Protein AF-A0A0S8E423-F1 (afdb_monomer_lite)

Sequence (205 aa):
MSDSKSLTLLLIVLCAMSFGAEFFGFSRTSEAGWKASPELVDSLSKQRAGTNYREQQVPKYTLPDPLVTSDGKRVADAATRPHPACRELDGRIGVYCVVAAKVQKNKSFRTHVYGRAPVGRPKNMTFECFDFEPNALGGSAVRKQVSVNFTGNKNAPAMDMLIYLPKTVSTPVSTFVLLNFGGNHTINADPAIKLSTSWMRPGRG

Foldseek 3Di:
DPCPVVVVVVVVVVVVVVVVPPPPPVDPPVVDDDDDDPVVLVVVCVVDPPDDPDPVPDDDDDDDDPQADPVRDGNDDPVSPPDVVVVVVVDDADDPCVVVVVQLPPPCCCPPPDHHDDPDAQPQKDKDFPDWDLCPPNHQWIWTWIWIDRHVDPPHDIDIDIDTDGNVDPDDDDDDDDDDQADPCVVDVRPPPDHDPDDHDDDPD

Radius of gyration: 28.81 Å; chains: 1; bounding box: 56×94×56 Å

pLDDT: mean 76.56, std 20.5, range [35.81, 98.25]

Secondary structure (DSSP, 8-state):
--SHHHHHHHHHHHHHHHHSSTT--S----SS-----HHHHHHHHHHSTT----GGGSPP--PPPTTB-TTS-B--SSTTS--HHHHS-SSSS-SHHHHHHHHHT-HHHHHHTS----SS--TT-EEEEEEEEEEHHHHTEEEEEEEEESSS-TTS-EEEEEEEEETT--S---------SS-GGGS---TTSPPP-S--PPP--

Structure (mmCIF, N/CA/C/O backbone):
data_AF-A0A0S8E423-F1
#
_entry.id   AF-A0A0S8E423-F1
#
loop_
_atom_site.group_PDB
_atom_site.id
_atom_site.type_symbol
_atom_site.label_atom_id
_atom_site.label_alt_id
_atom_site.label_comp_id
_atom_site.label_asym_id
_atom_site.label_entity_id
_atom_site.label_seq_id
_atom_site.pdbx_PDB_ins_code
_atom_site.Cartn_x
_atom_site.Cartn_y
_atom_site.Cartn_z
_atom_site.occupancy
_atom_site.B_iso_or_equiv
_atom_site.auth_seq_id
_atom_site.auth_comp_id
_atom_site.auth_asym_id
_atom_site.auth_atom_id
_atom_site.pdbx_PDB_model_num
ATOM 1 N N . MET A 1 1 ? -20.555 -71.821 14.774 1.00 53.22 1 MET A N 1
ATOM 2 C CA . MET A 1 1 ? -19.170 -71.673 14.259 1.00 53.22 1 MET A CA 1
ATOM 3 C C . MET A 1 1 ? -19.194 -71.338 12.762 1.00 53.22 1 MET A C 1
ATOM 5 O O . MET A 1 1 ? -18.747 -72.142 11.958 1.00 53.22 1 MET A O 1
ATOM 9 N N . SER A 1 2 ? -19.729 -70.168 12.380 1.00 53.62 2 SER A N 1
ATOM 10 C CA . SER A 1 2 ? -19.854 -69.758 10.963 1.00 53.62 2 SER A CA 1
ATOM 11 C C . SER A 1 2 ? -19.534 -68.278 10.688 1.00 53.62 2 SER A C 1
ATOM 13 O O . SER A 1 2 ? -19.292 -67.937 9.539 1.00 53.62 2 SER A O 1
ATOM 15 N N . ASP A 1 3 ? -19.448 -67.405 11.702 1.00 60.56 3 ASP A N 1
ATOM 16 C CA . ASP A 1 3 ? -19.363 -65.948 11.459 1.00 60.56 3 ASP A CA 1
ATOM 17 C C . ASP A 1 3 ? -17.993 -65.301 11.683 1.00 60.56 3 ASP A C 1
ATOM 19 O O . ASP A 1 3 ? -17.767 -64.168 11.270 1.00 60.56 3 ASP A O 1
ATOM 23 N N . SER A 1 4 ? -17.024 -66.011 12.268 1.00 51.50 4 SER A N 1
ATOM 24 C CA . SER A 1 4 ? -15.693 -65.430 12.505 1.00 51.50 4 SER A CA 1
ATOM 25 C C . SER A 1 4 ? -14.897 -65.242 11.207 1.00 51.50 4 SER A C 1
ATOM 27 O O . SER A 1 4 ? -14.213 -64.236 11.059 1.00 51.50 4 SER A O 1
ATOM 29 N N . LYS A 1 5 ? -15.029 -66.153 10.232 1.00 55.44 5 LYS A N 1
ATOM 30 C CA . LYS A 1 5 ? -14.270 -66.092 8.969 1.00 55.44 5 LYS A CA 1
ATOM 31 C C . LYS A 1 5 ? -14.772 -64.992 8.025 1.00 55.44 5 LYS A C 1
ATOM 33 O O . LYS A 1 5 ? -13.972 -64.403 7.306 1.00 55.44 5 LYS A O 1
ATOM 38 N N . SER A 1 6 ? -16.073 -64.693 8.065 1.00 57.03 6 SER A N 1
ATOM 39 C CA . SER A 1 6 ? -16.691 -63.638 7.251 1.00 57.03 6 SER A CA 1
ATOM 40 C C . SER A 1 6 ? -16.300 -62.244 7.755 1.00 57.03 6 SER A C 1
ATOM 42 O O . SER A 1 6 ? -15.949 -61.366 6.969 1.00 57.03 6 SER A O 1
ATOM 44 N N . LEU A 1 7 ? -16.237 -62.070 9.081 1.00 57.78 7 LEU A N 1
ATOM 45 C CA . LEU A 1 7 ? -15.835 -60.809 9.706 1.00 57.78 7 LEU A CA 1
ATOM 46 C C . LEU A 1 7 ? -14.349 -60.487 9.474 1.00 57.78 7 LEU A C 1
ATOM 48 O O . LEU A 1 7 ? -14.000 -59.336 9.225 1.00 57.78 7 LEU A O 1
ATOM 52 N N . THR A 1 8 ? -13.471 -61.497 9.498 1.00 62.47 8 THR A N 1
ATOM 53 C CA . THR A 1 8 ? -12.037 -61.311 9.214 1.00 62.47 8 THR A CA 1
ATOM 54 C C . THR A 1 8 ? -11.787 -60.954 7.748 1.00 62.47 8 THR A C 1
ATOM 56 O O . THR A 1 8 ? -10.957 -60.092 7.469 1.00 62.47 8 THR A O 1
ATOM 59 N N . LEU A 1 9 ? -12.531 -61.547 6.807 1.00 61.69 9 LEU A N 1
ATOM 60 C CA . LEU A 1 9 ? -12.420 -61.206 5.386 1.00 61.69 9 LEU A CA 1
ATOM 61 C C . LEU A 1 9 ? -12.912 -59.773 5.110 1.00 61.69 9 LEU A C 1
ATOM 63 O O . LEU A 1 9 ? -12.263 -59.030 4.377 1.00 61.69 9 LEU A O 1
ATOM 67 N N . LEU A 1 10 ? -14.010 -59.359 5.755 1.00 60.91 10 LEU A N 1
ATOM 68 C CA . LEU A 1 10 ? -14.557 -58.004 5.641 1.00 60.91 10 LEU A CA 1
ATOM 69 C C . LEU A 1 10 ? -13.592 -56.943 6.204 1.00 60.91 10 LEU A C 1
ATOM 71 O O . LEU A 1 10 ? -13.419 -55.888 5.598 1.00 60.91 10 LEU A O 1
ATOM 75 N N . LEU A 1 11 ? -12.913 -57.239 7.320 1.00 58.19 11 LEU A N 1
ATOM 76 C CA . LEU A 1 11 ? -11.910 -56.348 7.915 1.00 58.19 11 LEU A CA 1
ATOM 77 C C . LEU A 1 11 ? -10.639 -56.227 7.064 1.00 58.19 11 LEU A C 1
ATOM 79 O O . LEU A 1 11 ? -10.093 -55.133 6.950 1.00 58.19 11 LEU A O 1
ATOM 83 N N . ILE A 1 12 ? -10.183 -57.313 6.430 1.00 62.12 12 ILE A N 1
ATOM 84 C CA . ILE A 1 12 ? -9.016 -57.278 5.532 1.00 62.12 12 ILE A CA 1
ATOM 85 C C . ILE A 1 12 ? -9.327 -56.460 4.270 1.00 62.12 12 ILE A C 1
ATOM 87 O O . ILE A 1 12 ? -8.498 -55.657 3.846 1.00 62.12 12 ILE A O 1
ATOM 91 N N . VAL A 1 13 ? -10.535 -56.594 3.710 1.00 60.56 13 VAL A N 1
ATOM 92 C CA . VAL A 1 13 ? -10.974 -55.793 2.554 1.00 60.56 13 VAL A CA 1
ATOM 93 C C . VAL A 1 13 ? -11.122 -54.311 2.926 1.00 60.56 13 VAL A C 1
ATOM 95 O O . VAL A 1 13 ? -10.648 -53.456 2.180 1.00 60.56 13 VAL A O 1
ATOM 98 N N . LEU A 1 14 ? -11.687 -53.982 4.097 1.00 53.09 14 LEU A N 1
ATOM 99 C CA . LEU A 1 14 ? -11.763 -52.590 4.566 1.00 53.09 14 LEU A CA 1
ATOM 100 C C . LEU A 1 14 ? -10.377 -51.979 4.823 1.00 53.09 14 LEU A C 1
ATOM 102 O O . LEU A 1 14 ? -10.157 -50.810 4.510 1.00 53.09 14 LEU A O 1
ATOM 106 N N . CYS A 1 15 ? -9.429 -52.759 5.347 1.00 47.03 15 CYS A N 1
ATOM 107 C CA . CYS A 1 15 ? -8.067 -52.288 5.599 1.00 47.03 15 CYS A CA 1
ATOM 108 C C . CYS A 1 15 ? -7.292 -52.074 4.284 1.00 47.03 15 CYS A C 1
ATOM 110 O O . CYS A 1 15 ? -6.613 -51.062 4.128 1.00 47.03 15 CYS A O 1
ATOM 112 N N . ALA A 1 16 ? -7.475 -52.947 3.284 1.00 51.19 16 ALA A N 1
ATOM 113 C CA . ALA A 1 16 ? -6.880 -52.783 1.954 1.00 51.19 16 ALA A CA 1
ATOM 114 C C . ALA A 1 16 ? -7.466 -51.587 1.176 1.00 51.19 16 ALA A C 1
ATOM 116 O O . ALA A 1 16 ? -6.730 -50.895 0.474 1.00 51.19 16 ALA A O 1
ATOM 117 N N . MET A 1 17 ? -8.761 -51.286 1.342 1.00 51.09 17 MET A N 1
ATOM 118 C CA . MET A 1 17 ? -9.379 -50.084 0.761 1.00 51.09 17 MET A CA 1
ATOM 119 C C . MET A 1 17 ? -8.991 -48.790 1.495 1.00 51.09 17 MET A C 1
ATOM 121 O O . MET A 1 17 ? -9.002 -47.723 0.887 1.00 51.09 17 MET A O 1
ATOM 125 N N . SER A 1 18 ? -8.585 -48.881 2.766 1.00 44.78 18 SER A N 1
ATOM 126 C CA . SER A 1 18 ? -8.120 -47.732 3.559 1.00 44.78 18 SER A CA 1
ATOM 127 C C . SER A 1 18 ? -6.632 -47.420 3.340 1.00 44.78 18 SER A C 1
ATOM 129 O O . SER A 1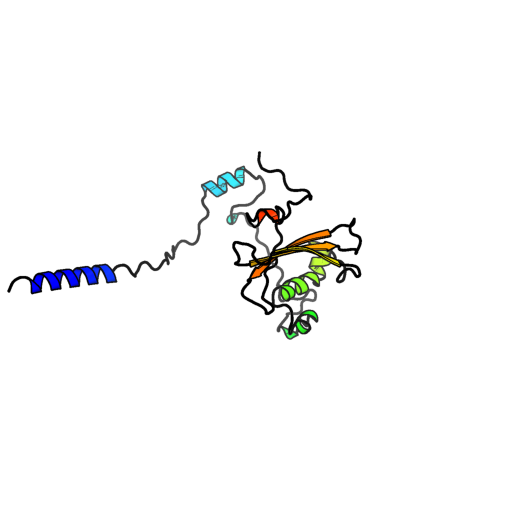 18 ? -6.239 -46.264 3.422 1.00 44.78 18 SER A O 1
ATOM 131 N N . PHE A 1 19 ? -5.814 -48.417 2.978 1.00 42.44 19 PHE A N 1
ATOM 132 C CA . PHE A 1 19 ? -4.398 -48.227 2.618 1.00 42.44 19 PHE A CA 1
ATOM 133 C C . PHE A 1 19 ? -4.155 -47.923 1.127 1.00 42.44 19 PHE A C 1
ATOM 135 O O . PHE A 1 19 ? -3.048 -47.545 0.750 1.00 42.44 19 PHE A O 1
ATOM 142 N N . GLY A 1 20 ? -5.176 -48.043 0.271 1.00 39.81 20 GLY A N 1
ATOM 143 C CA . GLY A 1 20 ? -5.101 -47.687 -1.154 1.00 39.81 20 GLY A CA 1
ATOM 144 C C . GLY A 1 20 ? -5.393 -46.213 -1.475 1.00 39.81 20 GLY A C 1
ATOM 145 O O . GLY A 1 20 ? -5.231 -45.803 -2.623 1.00 39.81 20 GLY A O 1
ATOM 146 N N . ALA A 1 21 ? -5.825 -45.413 -0.494 1.00 43.03 21 ALA A N 1
ATOM 147 C CA . ALA A 1 21 ? -6.286 -44.038 -0.714 1.00 43.03 21 ALA A CA 1
ATOM 148 C C . ALA A 1 21 ? -5.278 -42.942 -0.307 1.00 43.03 21 ALA A C 1
ATOM 150 O O . ALA A 1 21 ? -5.527 -41.768 -0.572 1.00 43.03 21 ALA A O 1
ATOM 151 N N . GLU A 1 22 ? -4.118 -43.292 0.262 1.00 42.06 22 GLU A N 1
ATOM 152 C CA . GLU A 1 22 ? -3.098 -42.313 0.692 1.00 42.06 22 GLU A CA 1
ATOM 153 C C . GLU A 1 22 ? -1.938 -42.108 -0.304 1.00 42.06 22 GLU A C 1
ATOM 155 O O . GLU A 1 22 ? -0.953 -41.446 0.010 1.00 42.06 22 GLU A O 1
ATOM 160 N N . PHE A 1 23 ? -2.067 -42.586 -1.548 1.00 38.31 23 PHE A N 1
ATOM 161 C CA . PHE A 1 23 ? -1.105 -42.303 -2.629 1.00 38.31 23 PHE A CA 1
ATOM 162 C C . PHE A 1 23 ? -1.605 -41.304 -3.684 1.00 38.31 23 PHE A C 1
ATOM 164 O O . PHE A 1 23 ? -1.039 -41.206 -4.770 1.00 38.31 23 PHE A O 1
ATOM 171 N N . PHE A 1 24 ? -2.609 -40.485 -3.359 1.00 38.16 24 PHE A N 1
ATOM 172 C CA . PHE A 1 24 ? -2.857 -39.230 -4.077 1.00 38.16 24 PHE A CA 1
ATOM 173 C C . PHE A 1 24 ? -2.205 -38.064 -3.337 1.00 38.16 24 PHE A C 1
ATOM 175 O O . PHE A 1 24 ? -2.842 -37.080 -2.964 1.00 38.16 24 PHE A O 1
ATOM 182 N N . GLY A 1 25 ? -0.885 -38.166 -3.168 1.00 36.75 25 GLY A N 1
ATOM 183 C CA . GLY A 1 25 ? -0.060 -36.978 -3.049 1.00 36.75 25 GLY A CA 1
ATOM 184 C C . GLY A 1 25 ? -0.367 -36.082 -4.245 1.00 36.75 25 GLY A C 1
ATOM 185 O O . GLY A 1 25 ? -0.280 -36.510 -5.398 1.00 36.75 25 GLY A O 1
ATOM 186 N N . PHE A 1 26 ? -0.771 -34.845 -3.968 1.00 38.91 26 PHE A N 1
ATOM 187 C CA . PHE A 1 26 ? -0.975 -33.789 -4.953 1.00 38.91 26 PHE A CA 1
ATOM 188 C C . PHE A 1 26 ? 0.390 -33.376 -5.525 1.00 38.91 26 PHE A C 1
ATOM 190 O O . PHE A 1 26 ? 0.915 -32.302 -5.270 1.00 38.91 26 PHE A O 1
ATOM 197 N N . SER A 1 27 ? 0.999 -34.281 -6.280 1.00 41.28 27 SER A N 1
ATOM 198 C CA . SER A 1 27 ? 2.139 -34.029 -7.139 1.00 41.28 27 SER A CA 1
ATOM 199 C C . SER A 1 27 ? 1.836 -34.706 -8.467 1.00 41.28 27 SER A C 1
ATOM 201 O O . SER A 1 27 ? 2.442 -35.698 -8.860 1.00 41.28 27 SER A O 1
ATOM 203 N N . ARG A 1 28 ? 0.859 -34.149 -9.194 1.00 41.53 28 ARG A N 1
ATOM 204 C CA . ARG A 1 28 ? 0.974 -34.167 -10.650 1.00 41.53 28 ARG A CA 1
ATOM 205 C C . ARG A 1 28 ? 2.170 -33.281 -10.973 1.00 41.53 28 ARG A C 1
ATOM 207 O O . ARG A 1 28 ? 2.012 -32.091 -11.230 1.00 41.53 28 ARG A O 1
ATOM 214 N N . THR A 1 29 ? 3.364 -33.856 -10.979 1.00 47.91 29 THR A N 1
ATOM 215 C CA . THR A 1 29 ? 4.390 -33.377 -11.894 1.00 47.91 29 THR A CA 1
ATOM 216 C C . THR A 1 29 ? 3.849 -33.672 -13.285 1.00 47.91 29 THR A C 1
ATOM 218 O O . THR A 1 29 ? 4.015 -34.770 -13.812 1.00 47.91 29 THR A O 1
ATOM 221 N N . SER A 1 30 ? 3.103 -32.732 -13.868 1.00 54.12 30 SER A N 1
ATOM 222 C CA . SER A 1 30 ? 2.951 -32.749 -15.312 1.00 54.12 30 SER A CA 1
ATOM 223 C C . SER A 1 30 ? 4.368 -32.617 -15.867 1.00 54.12 30 SER A C 1
ATOM 225 O O . SER A 1 30 ? 5.009 -31.584 -15.693 1.00 54.12 30 SER A O 1
ATOM 227 N N . GLU A 1 31 ? 4.891 -33.677 -16.485 1.00 58.91 31 GLU A N 1
ATOM 228 C CA . GLU A 1 31 ? 6.193 -33.629 -17.171 1.00 58.91 31 GLU A CA 1
ATOM 229 C C . GLU A 1 31 ? 6.219 -32.517 -18.231 1.00 58.91 31 GLU A C 1
ATOM 231 O O . GLU A 1 31 ? 7.255 -31.929 -18.531 1.00 58.91 31 GLU A O 1
ATOM 236 N N . ALA A 1 32 ? 5.044 -32.154 -18.749 1.00 68.50 32 ALA A N 1
ATOM 237 C CA . ALA A 1 32 ? 4.843 -30.891 -19.426 1.00 68.50 32 ALA A CA 1
ATOM 238 C C . ALA A 1 32 ? 4.752 -29.763 -18.386 1.00 68.50 32 ALA A C 1
ATOM 240 O O . ALA A 1 32 ? 3.749 -29.644 -17.681 1.00 68.50 32 ALA A O 1
ATOM 241 N N . GLY A 1 33 ? 5.778 -28.909 -18.317 1.00 78.38 33 GLY A N 1
ATOM 242 C CA . GLY A 1 33 ? 5.692 -27.627 -17.615 1.00 78.38 33 GLY A CA 1
ATOM 243 C C . GLY A 1 33 ? 4.474 -26.804 -18.060 1.00 78.38 33 GLY A C 1
ATOM 244 O O . GLY A 1 33 ? 3.819 -27.118 -19.057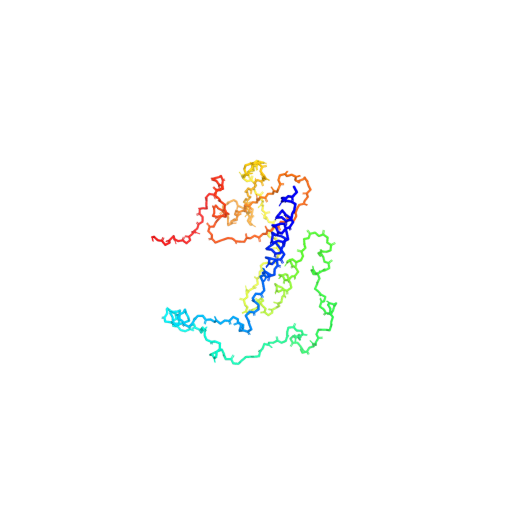 1.00 78.38 33 GLY A O 1
ATOM 245 N N . TRP A 1 34 ? 4.155 -25.744 -17.314 1.00 83.50 34 TRP A N 1
ATOM 246 C CA . TRP A 1 34 ? 3.006 -24.883 -17.608 1.00 83.50 34 TRP A CA 1
ATOM 247 C C . TRP A 1 34 ? 2.989 -24.445 -19.085 1.00 83.50 34 TRP A C 1
ATOM 249 O O . TRP A 1 34 ? 3.981 -23.927 -19.600 1.00 83.50 34 TRP A O 1
ATOM 259 N N . LYS A 1 35 ? 1.855 -24.650 -19.769 1.00 81.44 35 LYS A N 1
ATOM 260 C CA . LYS A 1 35 ? 1.619 -24.189 -21.144 1.00 81.44 35 LYS A CA 1
ATOM 261 C C . LYS A 1 35 ? 0.506 -23.147 -21.143 1.00 81.44 35 LYS A C 1
ATOM 263 O O . LYS A 1 35 ? -0.581 -23.405 -20.629 1.00 81.44 35 LYS A O 1
ATOM 268 N N . ALA A 1 36 ? 0.770 -21.987 -21.742 1.00 84.00 36 ALA A N 1
ATOM 269 C CA . ALA A 1 36 ? -0.240 -20.952 -21.932 1.00 84.00 36 ALA A CA 1
ATOM 270 C C . ALA A 1 36 ? -1.394 -21.469 -22.808 1.00 84.00 36 ALA A C 1
ATOM 272 O O . ALA A 1 36 ? -1.150 -22.144 -23.810 1.00 84.00 36 ALA A O 1
ATOM 273 N N . SER A 1 37 ? -2.637 -21.113 -22.468 1.00 90.81 37 SER A N 1
ATOM 274 C CA . SER A 1 37 ? -3.797 -21.395 -23.324 1.00 90.81 37 SER A CA 1
ATOM 275 C C . SER A 1 37 ? -3.684 -20.606 -24.641 1.00 90.81 37 SER A C 1
ATOM 277 O O . SER A 1 37 ? -3.637 -19.371 -24.592 1.00 90.81 37 SER A O 1
ATOM 279 N N . PRO A 1 38 ? -3.656 -21.269 -25.816 1.00 89.81 38 PRO A N 1
ATOM 280 C CA . PRO A 1 38 ? -3.535 -20.584 -27.104 1.00 89.81 38 PRO A CA 1
ATOM 281 C C . PRO A 1 38 ? -4.695 -19.625 -27.391 1.00 89.81 38 PRO A C 1
ATOM 283 O O . PRO A 1 38 ? -4.476 -18.546 -27.937 1.00 89.81 38 PRO A O 1
ATOM 286 N N . GLU A 1 39 ? -5.909 -19.993 -26.980 1.00 93.12 39 GLU A N 1
ATOM 287 C CA . GLU A 1 39 ? -7.122 -19.185 -27.151 1.00 93.12 39 GLU A CA 1
ATOM 288 C C . GLU A 1 39 ? -7.065 -17.904 -26.311 1.00 93.12 39 GLU A C 1
ATOM 290 O O . GLU A 1 39 ? -7.398 -16.811 -26.779 1.00 93.12 39 GLU A O 1
ATOM 295 N N . LEU A 1 40 ? -6.571 -18.013 -25.073 1.00 91.19 40 LEU A N 1
ATOM 296 C CA . LEU A 1 40 ? -6.388 -16.853 -24.205 1.00 91.19 40 LEU A CA 1
ATOM 297 C C . LEU A 1 40 ? -5.317 -15.910 -24.766 1.00 91.19 40 LEU A C 1
ATOM 299 O O . LEU A 1 40 ? -5.505 -14.698 -24.788 1.00 91.19 40 LEU A O 1
ATOM 303 N N . VAL A 1 41 ? -4.207 -16.459 -25.263 1.00 90.50 41 VAL A N 1
ATOM 304 C CA . VAL A 1 41 ? -3.151 -15.663 -25.901 1.00 90.50 41 VAL A CA 1
ATOM 305 C C . VAL A 1 41 ? -3.686 -14.927 -27.131 1.00 90.50 41 VAL A C 1
ATOM 307 O O . VAL A 1 41 ? -3.408 -13.739 -27.284 1.00 90.50 41 VAL A O 1
ATOM 310 N N . ASP A 1 42 ? -4.461 -15.590 -27.991 1.00 90.19 42 ASP A N 1
ATOM 311 C CA . ASP A 1 42 ? -5.028 -14.975 -29.198 1.00 90.19 42 ASP A CA 1
ATOM 312 C C . ASP A 1 42 ? -6.036 -13.864 -28.865 1.00 90.19 42 ASP A C 1
ATOM 314 O O . ASP A 1 42 ? -5.926 -12.746 -29.374 1.00 9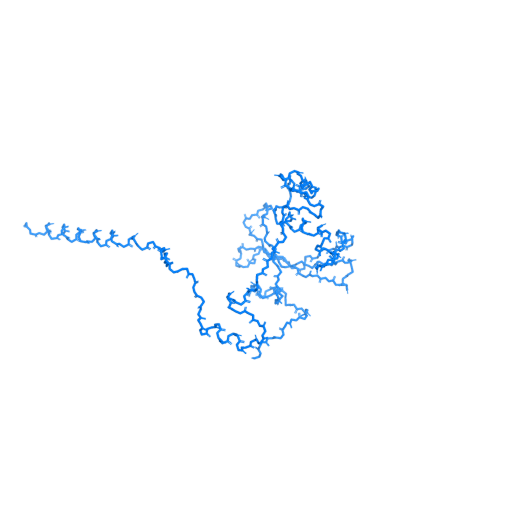0.19 42 ASP A O 1
ATOM 318 N N . SER A 1 43 ? -6.966 -14.132 -27.943 1.00 92.38 43 SER A N 1
ATOM 319 C CA . SER A 1 43 ? -7.953 -13.139 -27.499 1.00 92.38 43 SER A CA 1
ATOM 320 C C . SER A 1 43 ? -7.303 -11.898 -26.876 1.00 92.38 43 SER A C 1
ATOM 322 O O . SER A 1 43 ? -7.640 -10.774 -27.255 1.00 92.38 43 SER A O 1
ATOM 324 N N . LEU A 1 44 ? -6.317 -12.069 -25.987 1.00 91.50 44 LEU A N 1
ATOM 325 C CA . LEU A 1 44 ? -5.604 -10.953 -25.358 1.00 91.50 44 LEU A CA 1
ATOM 326 C C . LEU A 1 44 ? -4.743 -10.170 -26.358 1.00 91.50 44 LEU A C 1
ATOM 328 O O . LEU A 1 44 ? -4.711 -8.937 -26.308 1.00 91.50 44 LEU A O 1
ATOM 332 N N . SER A 1 45 ? -4.094 -10.867 -27.295 1.00 88.94 45 SER A N 1
ATOM 333 C CA . SER A 1 45 ? -3.291 -10.235 -28.352 1.00 88.94 45 SER A CA 1
ATOM 334 C C . SER A 1 45 ? -4.148 -9.347 -29.257 1.00 88.94 45 SER A C 1
ATOM 336 O O . SER A 1 45 ? -3.717 -8.261 -29.640 1.00 88.94 45 SER A O 1
ATOM 338 N N . LYS A 1 46 ? -5.383 -9.770 -29.561 1.00 89.50 46 LYS A N 1
ATOM 339 C CA . LYS A 1 46 ? -6.359 -8.970 -30.320 1.00 89.50 46 LYS A CA 1
ATOM 340 C C . LYS A 1 46 ? -6.884 -7.779 -29.518 1.00 89.50 46 LYS A C 1
ATOM 342 O O . LYS A 1 46 ? -7.089 -6.709 -30.081 1.00 89.50 46 LYS A O 1
ATOM 347 N N . GLN A 1 47 ? -7.090 -7.948 -28.211 1.00 91.44 47 GLN A N 1
ATOM 348 C CA . GLN A 1 47 ? -7.639 -6.898 -27.351 1.00 91.44 47 GLN A CA 1
ATOM 349 C C . GLN A 1 47 ? -6.670 -5.721 -27.150 1.00 91.44 47 GLN A C 1
ATOM 351 O O . GLN A 1 47 ? -7.111 -4.580 -27.008 1.00 91.44 47 GLN A O 1
ATOM 356 N N . ARG A 1 48 ? -5.357 -5.979 -27.097 1.00 85.06 48 ARG A N 1
ATOM 357 C CA . ARG A 1 48 ? -4.330 -4.949 -26.872 1.00 85.06 48 ARG A CA 1
ATOM 358 C C . ARG A 1 48 ? -3.210 -5.040 -27.899 1.00 85.06 48 ARG A C 1
ATOM 360 O O . ARG A 1 48 ? -2.178 -5.668 -27.657 1.00 85.06 48 ARG A O 1
ATOM 367 N N . ALA A 1 49 ? -3.396 -4.332 -29.010 1.00 80.62 49 ALA A N 1
ATOM 368 C CA . ALA A 1 49 ? -2.360 -4.165 -30.019 1.00 80.62 49 ALA A CA 1
ATOM 369 C C . ALA A 1 49 ? -1.054 -3.643 -29.380 1.00 80.62 49 ALA A C 1
ATOM 371 O O . ALA A 1 49 ? -1.062 -2.657 -28.643 1.00 80.62 49 ALA A O 1
ATOM 372 N N . GLY A 1 50 ? 0.061 -4.336 -29.630 1.00 84.12 50 GLY A N 1
ATOM 373 C CA . GLY A 1 50 ? 1.397 -3.978 -29.133 1.00 84.12 50 GLY A CA 1
ATOM 374 C C . GLY A 1 50 ? 1.856 -4.681 -27.847 1.00 84.12 50 GLY A C 1
ATOM 375 O O . GLY A 1 50 ? 3.026 -4.559 -27.494 1.00 84.12 50 GLY A O 1
ATOM 376 N N . THR A 1 51 ? 0.997 -5.443 -27.154 1.00 90.88 51 THR A N 1
ATOM 377 C CA . THR A 1 51 ? 1.442 -6.282 -26.022 1.00 90.88 51 THR A CA 1
ATOM 378 C C . THR A 1 51 ? 1.911 -7.643 -26.526 1.00 90.88 51 THR A C 1
ATOM 380 O O . THR A 1 51 ? 1.159 -8.351 -27.193 1.00 90.88 51 THR A O 1
ATOM 383 N N . ASN A 1 52 ? 3.142 -8.029 -26.190 1.00 91.25 52 ASN A N 1
ATOM 384 C CA . ASN A 1 52 ? 3.658 -9.348 -26.531 1.00 91.25 52 ASN A CA 1
ATOM 385 C C . ASN A 1 52 ? 3.224 -10.397 -25.489 1.00 91.25 52 ASN A C 1
ATOM 387 O O . ASN A 1 52 ? 3.628 -10.326 -24.331 1.00 91.25 52 ASN A O 1
ATOM 391 N N . TYR A 1 53 ? 2.439 -11.385 -25.924 1.00 89.81 53 TYR A N 1
ATOM 392 C CA . TYR A 1 53 ? 2.022 -12.545 -25.123 1.00 89.81 53 TYR A CA 1
ATOM 393 C C . TYR A 1 53 ? 2.751 -13.846 -25.502 1.00 89.81 53 TYR A C 1
ATOM 395 O O . TYR A 1 53 ? 2.495 -14.894 -24.909 1.00 89.81 53 TYR A O 1
ATOM 403 N N . ARG A 1 54 ? 3.624 -13.815 -26.517 1.00 87.75 54 ARG A N 1
ATOM 404 C CA . ARG A 1 54 ? 4.330 -14.986 -27.045 1.00 87.75 54 ARG A CA 1
ATOM 405 C C . ARG A 1 54 ? 5.805 -14.926 -26.666 1.00 87.75 54 ARG A C 1
ATOM 407 O O . ARG A 1 54 ? 6.536 -14.047 -27.115 1.00 87.75 54 ARG A O 1
ATOM 414 N N . GLU A 1 55 ? 6.265 -15.936 -25.933 1.00 88.00 55 GLU A N 1
ATOM 415 C CA . GLU A 1 55 ? 7.668 -16.045 -25.504 1.00 88.00 55 GLU A CA 1
ATOM 416 C C . GLU A 1 55 ? 8.651 -15.978 -26.686 1.00 88.00 55 GLU A C 1
ATOM 418 O O . GLU A 1 55 ? 9.677 -15.315 -26.622 1.00 88.00 55 GLU A O 1
ATOM 423 N N . GLN A 1 56 ? 8.286 -16.572 -27.826 1.00 90.94 56 GLN A N 1
ATOM 424 C CA . GLN A 1 56 ? 9.100 -16.568 -29.052 1.00 90.94 56 GLN A CA 1
ATOM 425 C C . GLN A 1 56 ? 9.345 -15.164 -29.632 1.00 90.94 56 GLN A C 1
ATOM 427 O O . GLN A 1 56 ? 10.256 -14.983 -30.433 1.00 90.94 56 GLN A O 1
ATOM 432 N N . GLN A 1 57 ? 8.519 -14.182 -29.262 1.00 91.31 57 GLN A N 1
ATOM 433 C CA . GLN A 1 57 ? 8.636 -12.794 -29.708 1.00 91.31 57 GLN A CA 1
ATOM 434 C C . GLN A 1 57 ? 9.409 -11.921 -28.706 1.00 91.31 57 GLN A C 1
ATOM 436 O O . GLN A 1 57 ? 9.610 -10.735 -28.963 1.00 91.31 57 GLN A O 1
ATOM 441 N N . VAL A 1 58 ? 9.830 -12.466 -27.557 1.00 93.00 58 VAL A N 1
ATOM 442 C CA . VAL A 1 58 ? 10.674 -11.737 -26.604 1.00 93.00 58 VAL A CA 1
ATOM 443 C C . VAL A 1 58 ? 12.059 -11.549 -27.243 1.00 93.00 58 VAL A C 1
ATOM 445 O O . VAL A 1 58 ? 12.715 -12.538 -27.580 1.00 93.00 58 VAL A O 1
ATOM 448 N N . PRO A 1 59 ? 12.524 -10.303 -27.462 1.00 94.12 59 PRO A N 1
ATOM 449 C CA . PRO A 1 59 ? 13.832 -10.070 -28.058 1.00 94.12 59 PRO A CA 1
ATOM 450 C C . PRO A 1 59 ? 14.931 -10.560 -27.116 1.00 94.12 59 PRO A C 1
ATOM 452 O O . PRO A 1 59 ? 14.784 -10.533 -25.896 1.00 94.12 59 PRO A O 1
ATOM 455 N N . LYS A 1 60 ? 16.076 -10.962 -27.669 1.00 95.94 60 LYS A N 1
ATOM 456 C CA . LYS A 1 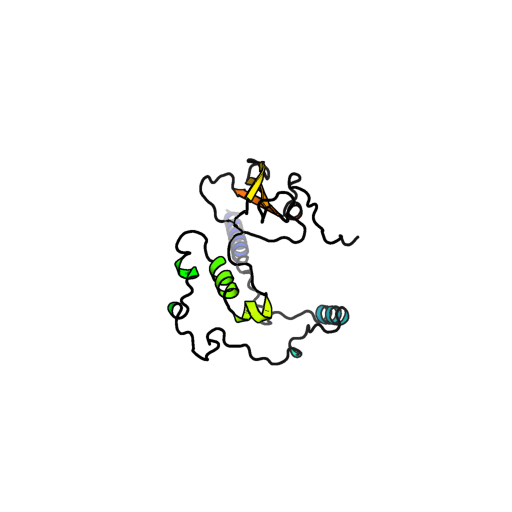60 ? 17.252 -11.263 -26.847 1.00 95.94 60 LYS A CA 1
ATOM 457 C C . LYS A 1 60 ? 17.752 -9.973 -26.189 1.00 95.94 60 LYS A C 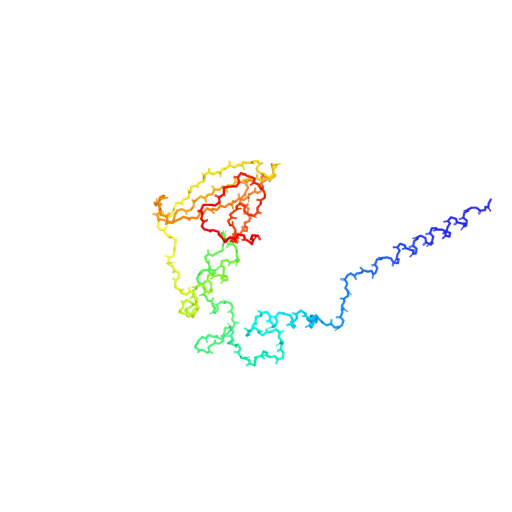1
ATOM 459 O O . LYS A 1 60 ? 17.948 -8.973 -26.875 1.00 95.94 60 LYS A O 1
ATOM 464 N N . TYR A 1 61 ? 17.987 -10.005 -24.880 1.00 95.19 61 TYR A N 1
ATOM 465 C CA . TYR A 1 61 ? 18.556 -8.892 -24.119 1.00 95.19 61 TYR A CA 1
ATOM 466 C C . TYR A 1 61 ? 19.589 -9.391 -23.107 1.00 95.19 61 TYR A C 1
ATOM 468 O O . TYR A 1 61 ? 19.549 -10.542 -22.673 1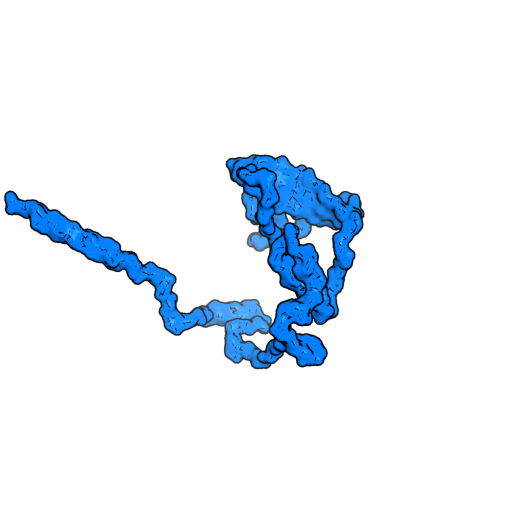.00 95.19 61 TYR A O 1
ATOM 476 N N . THR A 1 62 ? 20.495 -8.501 -22.705 1.00 93.88 62 THR A N 1
ATOM 477 C CA . THR A 1 62 ? 21.497 -8.768 -21.668 1.00 93.88 62 THR A CA 1
ATOM 478 C C . THR A 1 62 ? 21.188 -7.906 -20.455 1.00 93.88 62 THR A C 1
ATOM 480 O O . THR A 1 62 ? 21.140 -6.680 -20.556 1.00 93.88 62 THR A O 1
ATOM 483 N N . LEU A 1 63 ? 20.967 -8.540 -19.303 1.00 90.75 63 LEU A N 1
ATOM 484 C CA . LEU A 1 63 ? 20.773 -7.822 -18.047 1.00 90.75 63 LEU A CA 1
ATOM 485 C C . LEU A 1 63 ? 22.127 -7.376 -17.475 1.00 90.75 63 LEU A C 1
ATOM 487 O O . LEU A 1 63 ? 23.075 -8.164 -17.493 1.00 90.75 63 LEU A O 1
ATOM 491 N N . PRO A 1 64 ? 22.232 -6.150 -16.932 1.00 83.94 64 PRO A N 1
ATOM 492 C CA . PRO A 1 64 ? 23.405 -5.744 -16.166 1.00 83.94 64 PRO A CA 1
ATOM 493 C C . PRO A 1 64 ? 23.627 -6.677 -14.967 1.00 83.94 64 PRO A C 1
ATOM 495 O O . PRO A 1 64 ? 22.671 -6.996 -14.258 1.00 83.94 64 PRO A O 1
ATOM 498 N N . ASP A 1 65 ? 24.875 -7.089 -14.715 1.00 80.56 65 ASP A N 1
ATOM 499 C CA . ASP A 1 65 ? 25.204 -7.950 -13.570 1.00 80.56 65 ASP A CA 1
ATOM 500 C C . ASP A 1 65 ? 24.942 -7.186 -12.253 1.00 80.56 65 ASP A C 1
ATOM 502 O O . ASP A 1 65 ? 25.607 -6.180 -11.977 1.00 80.56 65 ASP A O 1
ATOM 506 N N . PRO A 1 66 ? 24.002 -7.641 -11.398 1.00 79.62 66 PRO A N 1
ATOM 507 C CA . PRO A 1 66 ? 23.681 -6.961 -10.146 1.00 79.62 66 PRO A CA 1
ATOM 508 C C . PRO A 1 66 ? 24.819 -7.009 -9.113 1.00 79.62 66 PRO A C 1
ATOM 510 O O . PRO A 1 66 ? 24.722 -6.342 -8.075 1.00 79.62 66 PRO A O 1
ATOM 513 N N . LEU A 1 67 ? 25.877 -7.792 -9.346 1.00 80.31 67 LEU A N 1
ATOM 514 C CA . LEU A 1 67 ? 27.068 -7.915 -8.502 1.00 80.31 67 LEU A CA 1
ATOM 515 C C . LEU A 1 67 ? 28.294 -7.197 -9.080 1.00 80.31 67 LEU A C 1
ATOM 517 O O . LEU A 1 67 ? 29.371 -7.284 -8.491 1.00 80.31 67 LEU A O 1
ATOM 521 N N . VAL A 1 68 ? 28.144 -6.443 -10.169 1.00 78.62 68 VAL A N 1
ATOM 522 C CA . VAL A 1 68 ? 29.186 -5.558 -10.704 1.00 78.62 68 VAL A CA 1
ATOM 523 C C . VAL A 1 68 ? 28.781 -4.104 -10.457 1.00 78.62 68 VAL A C 1
ATOM 525 O O . VAL A 1 68 ? 27.631 -3.714 -10.657 1.00 78.62 68 VAL A O 1
ATOM 528 N N . THR A 1 69 ? 29.700 -3.295 -9.930 1.00 72.50 69 THR A N 1
ATOM 529 C CA . THR A 1 69 ? 29.456 -1.862 -9.708 1.00 72.50 69 THR A CA 1
ATOM 530 C C . THR A 1 69 ? 29.533 -1.076 -11.018 1.00 72.50 69 THR A C 1
ATOM 532 O O . THR A 1 69 ? 30.028 -1.574 -12.026 1.00 72.50 69 THR A O 1
ATOM 535 N N . SER A 1 70 ? 29.094 0.188 -11.004 1.00 73.44 70 SER A N 1
ATOM 536 C CA . SER A 1 70 ? 29.246 1.102 -12.150 1.00 73.44 70 SER A CA 1
ATOM 537 C C . SER A 1 70 ? 30.692 1.253 -12.624 1.00 73.44 70 SER A C 1
ATOM 539 O O . SER A 1 70 ? 30.920 1.563 -13.787 1.00 73.44 70 SER A O 1
ATOM 541 N N . ASP A 1 71 ? 31.651 1.006 -11.732 1.00 74.94 71 ASP A N 1
ATOM 542 C CA . ASP A 1 71 ? 33.082 1.182 -11.977 1.00 74.94 71 ASP A CA 1
ATOM 543 C C . ASP A 1 71 ? 33.758 -0.146 -12.379 1.00 74.94 71 ASP A C 1
ATOM 545 O O . ASP A 1 71 ? 34.981 -0.258 -12.359 1.00 74.94 71 ASP A O 1
ATOM 549 N N . GLY A 1 72 ? 32.971 -1.189 -12.679 1.00 77.38 72 GLY A N 1
ATOM 550 C CA . GLY A 1 72 ? 33.454 -2.491 -13.152 1.00 77.38 72 GLY A CA 1
ATOM 551 C C . GLY A 1 72 ? 33.989 -3.434 -12.066 1.00 77.38 72 GLY A C 1
ATOM 552 O O . GLY A 1 72 ? 34.436 -4.536 -12.380 1.00 77.38 72 GLY A O 1
ATOM 553 N N . LYS A 1 73 ? 33.935 -3.055 -10.782 1.00 76.00 73 LYS A N 1
ATOM 554 C CA . LYS A 1 73 ? 34.408 -3.903 -9.673 1.00 76.00 73 LYS A CA 1
ATOM 555 C C . LYS A 1 73 ? 33.344 -4.923 -9.268 1.00 76.00 73 LYS A C 1
ATOM 557 O O . LYS A 1 73 ? 32.173 -4.578 -9.098 1.00 76.00 73 LYS A O 1
ATOM 562 N N . ARG A 1 74 ? 33.756 -6.175 -9.057 1.00 77.81 74 ARG A N 1
ATOM 563 C CA . ARG A 1 74 ? 32.873 -7.249 -8.578 1.00 77.81 74 ARG A CA 1
ATOM 564 C C . ARG A 1 74 ? 32.679 -7.157 -7.063 1.00 77.81 74 ARG A C 1
ATOM 566 O O . ARG A 1 74 ? 33.633 -6.961 -6.317 1.00 77.81 74 ARG A O 1
ATOM 573 N N . VAL A 1 75 ? 31.442 -7.316 -6.612 1.00 75.62 75 VAL A N 1
ATOM 574 C CA . VAL A 1 75 ? 31.074 -7.359 -5.194 1.00 75.62 75 VAL A CA 1
ATOM 575 C C . VAL A 1 75 ? 31.241 -8.794 -4.700 1.00 75.62 75 VAL A C 1
ATOM 577 O O . VAL A 1 75 ? 30.450 -9.661 -5.065 1.00 75.62 75 VAL A O 1
ATOM 580 N N . ALA A 1 76 ? 32.285 -9.037 -3.906 1.00 74.12 76 ALA A N 1
ATOM 581 C CA . ALA A 1 76 ? 32.657 -10.375 -3.445 1.00 74.12 76 ALA A CA 1
ATOM 582 C C . ALA A 1 76 ? 31.940 -10.804 -2.155 1.00 74.12 76 ALA A C 1
ATOM 584 O O . ALA A 1 76 ? 31.639 -11.981 -1.986 1.00 74.12 76 ALA A O 1
ATOM 585 N N . ASP A 1 77 ? 31.626 -9.862 -1.264 1.00 63.97 77 ASP A N 1
ATOM 586 C CA . ASP A 1 77 ? 30.995 -10.159 0.020 1.00 63.97 77 ASP A CA 1
ATOM 587 C C . ASP A 1 77 ? 29.957 -9.092 0.425 1.00 63.97 77 ASP A C 1
ATOM 589 O O . ASP A 1 77 ? 29.848 -8.005 -0.159 1.00 63.97 77 ASP A O 1
ATOM 593 N N . ALA A 1 78 ? 29.142 -9.424 1.429 1.00 62.41 78 ALA A N 1
ATOM 594 C CA . ALA A 1 78 ? 28.115 -8.525 1.949 1.00 62.41 78 ALA A CA 1
ATOM 595 C C . ALA A 1 78 ? 28.708 -7.276 2.633 1.00 62.41 78 ALA A C 1
ATOM 597 O O . ALA A 1 78 ? 28.051 -6.234 2.653 1.00 62.41 78 ALA A O 1
ATOM 598 N N . ALA A 1 79 ? 29.942 -7.360 3.145 1.00 58.12 79 ALA A N 1
ATOM 599 C CA . ALA A 1 79 ? 30.640 -6.274 3.834 1.00 58.12 79 ALA A CA 1
ATOM 600 C C . ALA A 1 79 ? 31.198 -5.215 2.862 1.00 58.12 79 ALA A C 1
ATOM 602 O O . ALA A 1 79 ? 31.217 -4.031 3.185 1.00 58.12 79 ALA A O 1
ATOM 603 N N . THR A 1 80 ? 31.541 -5.623 1.640 1.00 50.94 80 THR A N 1
ATOM 604 C CA . THR A 1 80 ? 32.014 -4.821 0.501 1.00 50.94 80 THR A CA 1
ATOM 605 C C . THR A 1 80 ? 30.897 -3.927 -0.044 1.00 50.94 80 THR A C 1
ATOM 607 O O . THR A 1 80 ? 31.147 -2.958 -0.760 1.00 50.94 80 THR A O 1
ATOM 610 N N . ARG A 1 81 ? 29.643 -4.175 0.361 1.00 50.56 81 ARG A N 1
ATOM 611 C CA . ARG A 1 81 ? 28.545 -3.202 0.292 1.00 50.56 81 ARG A CA 1
ATOM 612 C C . ARG A 1 81 ? 28.218 -2.672 1.694 1.00 50.56 81 ARG A C 1
ATOM 614 O O . ARG A 1 81 ? 27.144 -2.995 2.212 1.00 50.56 81 ARG A O 1
ATOM 621 N N . PRO A 1 82 ? 29.066 -1.818 2.302 1.00 45.31 82 PRO A N 1
ATOM 622 C CA . PRO A 1 82 ? 28.737 -1.205 3.575 1.00 45.31 82 PRO A CA 1
ATOM 623 C C . PRO A 1 82 ? 27.639 -0.173 3.323 1.00 45.31 82 PRO A C 1
ATOM 625 O O . PRO A 1 82 ? 27.891 0.957 2.910 1.00 45.31 82 PRO A O 1
ATOM 628 N N . HIS A 1 83 ? 26.383 -0.567 3.517 1.00 45.53 83 HIS A N 1
ATOM 629 C CA . HIS A 1 83 ? 25.293 0.392 3.544 1.00 45.53 83 HIS A CA 1
ATOM 630 C C . HIS A 1 83 ? 25.046 0.772 5.008 1.00 45.53 83 HIS A C 1
ATOM 632 O O . HIS A 1 83 ? 24.650 -0.096 5.785 1.00 45.53 83 HIS A O 1
ATOM 638 N N . PRO A 1 84 ? 25.247 2.037 5.417 1.00 40.69 84 PRO A N 1
ATOM 639 C CA . PRO A 1 84 ? 25.139 2.439 6.823 1.00 40.69 84 PRO A CA 1
ATOM 640 C C . PRO A 1 84 ? 23.759 2.137 7.436 1.00 40.69 84 PRO A C 1
ATOM 642 O O . PRO A 1 84 ? 23.672 1.827 8.616 1.00 40.69 84 PRO A O 1
ATOM 645 N N . ALA A 1 85 ? 22.696 2.078 6.622 1.00 42.31 85 ALA A N 1
ATOM 646 C CA . ALA A 1 85 ? 21.364 1.674 7.092 1.00 42.31 85 ALA A CA 1
ATOM 647 C C . ALA A 1 85 ? 21.231 0.173 7.434 1.00 42.31 85 ALA A C 1
ATOM 649 O O . ALA A 1 85 ? 20.277 -0.203 8.101 1.00 42.31 85 ALA A O 1
ATOM 650 N N . CYS A 1 86 ? 22.154 -0.692 6.992 1.00 41.47 86 CYS A N 1
ATOM 651 C CA . CYS A 1 86 ? 22.184 -2.095 7.423 1.00 41.47 86 CYS A CA 1
ATOM 652 C C . CYS A 1 86 ? 22.741 -2.241 8.844 1.00 41.47 86 CYS A C 1
ATOM 654 O O . CYS A 1 86 ? 22.446 -3.231 9.500 1.00 41.47 86 CYS A O 1
ATOM 656 N N . ARG A 1 87 ? 23.533 -1.268 9.317 1.00 40.50 87 ARG A N 1
ATOM 657 C CA . ARG A 1 87 ? 24.144 -1.289 10.654 1.00 40.50 87 ARG A CA 1
ATOM 658 C C . ARG A 1 87 ? 23.250 -0.643 11.719 1.00 40.50 87 ARG A C 1
ATOM 660 O O . ARG A 1 87 ? 23.397 -0.934 12.894 1.00 40.50 87 ARG A O 1
ATOM 667 N N . GLU A 1 88 ? 22.310 0.204 11.303 1.00 39.06 88 GLU A N 1
ATOM 668 C CA . GLU A 1 88 ? 21.407 0.957 12.190 1.00 39.06 88 GLU A CA 1
ATOM 669 C C . GLU A 1 88 ? 20.064 0.240 12.454 1.00 39.06 88 GLU A C 1
ATOM 671 O O . GLU A 1 88 ? 19.265 0.682 13.274 1.00 39.06 88 GLU A O 1
ATOM 676 N N . LEU A 1 89 ? 19.805 -0.886 11.779 1.00 42.34 89 LEU A N 1
ATOM 677 C CA . LEU A 1 89 ? 18.571 -1.671 11.928 1.00 42.34 89 LEU A CA 1
ATOM 678 C C . LEU A 1 89 ? 18.708 -2.877 12.872 1.00 42.34 89 LEU A C 1
ATOM 680 O O . LEU A 1 89 ? 17.782 -3.686 12.943 1.00 42.34 89 LEU A O 1
ATOM 684 N N . ASP A 1 90 ? 19.803 -2.966 13.631 1.00 37.94 90 ASP A N 1
ATOM 685 C CA . ASP A 1 90 ? 20.107 -4.049 14.581 1.00 37.94 90 ASP A CA 1
ATOM 686 C C . ASP A 1 90 ? 19.246 -4.001 15.866 1.00 37.94 90 ASP A C 1
ATOM 688 O O . ASP A 1 90 ? 19.728 -4.154 16.983 1.00 37.94 90 ASP A O 1
ATOM 692 N N . GLY A 1 91 ? 17.935 -3.752 15.732 1.00 40.88 91 GLY A N 1
ATOM 693 C CA . GLY A 1 91 ? 17.032 -3.903 16.874 1.00 40.88 91 GLY A CA 1
ATOM 694 C C . GLY A 1 91 ? 15.593 -3.400 16.772 1.00 40.88 91 GLY A C 1
ATOM 695 O O . GLY A 1 91 ? 14.858 -3.639 17.728 1.00 40.88 91 GLY A O 1
ATOM 696 N N . ARG A 1 92 ? 15.135 -2.695 15.715 1.00 45.53 92 ARG A N 1
ATOM 697 C CA . ARG A 1 92 ? 13.785 -2.068 15.782 1.00 45.53 92 ARG A CA 1
ATOM 698 C C . ARG A 1 92 ? 12.816 -2.124 14.597 1.00 45.53 92 ARG A C 1
ATOM 700 O O . ARG A 1 92 ? 11.654 -1.871 14.861 1.00 45.53 92 ARG A O 1
ATOM 707 N N . ILE A 1 93 ? 13.167 -2.504 13.366 1.00 38.56 93 ILE A N 1
ATOM 708 C CA . ILE A 1 93 ? 12.182 -2.789 12.288 1.00 38.56 93 ILE A CA 1
ATOM 709 C C . ILE A 1 93 ? 12.865 -3.691 11.243 1.00 38.56 93 ILE A C 1
ATOM 711 O O . ILE A 1 93 ? 13.838 -3.295 10.605 1.00 38.56 93 ILE A O 1
ATOM 715 N N . GLY A 1 94 ? 12.387 -4.931 11.108 1.00 39.78 94 GLY A N 1
ATOM 716 C CA . GLY A 1 94 ? 13.063 -6.006 10.378 1.00 39.78 94 GLY A CA 1
ATOM 717 C C . GLY A 1 94 ? 12.822 -6.046 8.862 1.00 39.78 94 GLY A C 1
ATOM 718 O O . GLY A 1 94 ? 11.711 -5.863 8.369 1.00 39.78 94 GLY A O 1
ATOM 719 N N . VAL A 1 95 ? 13.901 -6.379 8.148 1.00 37.34 95 VAL A N 1
ATOM 720 C CA . VAL A 1 95 ? 14.005 -7.022 6.819 1.00 37.34 95 VAL A CA 1
ATOM 721 C C . VAL A 1 95 ? 13.486 -6.253 5.591 1.00 37.34 95 VAL A C 1
ATOM 723 O O . VAL A 1 95 ? 14.260 -6.061 4.652 1.00 37.34 95 VAL A O 1
ATOM 726 N N . TYR A 1 96 ? 12.252 -5.741 5.555 1.00 35.88 96 TYR A N 1
ATOM 727 C CA . TYR A 1 96 ? 11.722 -5.108 4.327 1.00 35.88 96 TYR A CA 1
ATOM 728 C C . TYR A 1 96 ? 12.329 -3.716 4.058 1.00 35.88 96 TYR A C 1
ATOM 730 O O . TYR A 1 96 ? 12.565 -3.327 2.910 1.00 35.88 96 TYR A O 1
ATOM 738 N N . CYS A 1 97 ? 12.692 -2.991 5.123 1.00 35.81 97 CYS A N 1
ATOM 739 C CA . CYS A 1 97 ? 13.378 -1.699 5.028 1.00 35.81 97 CYS A CA 1
ATOM 740 C C . CYS A 1 97 ? 14.780 -1.803 4.413 1.00 35.81 97 CYS A C 1
ATOM 742 O O . CYS A 1 97 ? 15.236 -0.839 3.804 1.00 35.81 97 CYS A O 1
ATOM 744 N N . VAL A 1 98 ? 15.462 -2.950 4.517 1.00 42.47 98 VAL A N 1
ATOM 745 C CA . VAL A 1 98 ? 16.841 -3.099 4.020 1.00 42.47 98 VAL A CA 1
ATOM 746 C C . VAL A 1 98 ? 16.877 -3.087 2.491 1.00 42.47 98 VAL A C 1
ATOM 748 O O . VAL A 1 98 ? 17.701 -2.388 1.901 1.00 42.47 98 VAL A O 1
ATOM 751 N N . VAL A 1 99 ? 15.957 -3.798 1.831 1.00 39.81 99 VAL A N 1
ATOM 752 C CA . VAL A 1 99 ? 15.888 -3.837 0.360 1.00 39.81 99 VAL A CA 1
ATOM 753 C C . VAL A 1 99 ? 15.393 -2.498 -0.186 1.00 39.81 99 VAL A C 1
ATOM 755 O O . VAL A 1 99 ? 16.014 -1.934 -1.090 1.00 39.81 99 VAL A O 1
ATOM 758 N N . ALA A 1 100 ? 14.344 -1.933 0.422 1.00 37.88 100 ALA A N 1
ATOM 759 C CA . ALA A 1 100 ? 13.806 -0.637 0.025 1.00 37.88 100 ALA A CA 1
ATOM 760 C C . ALA A 1 100 ? 14.835 0.491 0.213 1.00 37.88 100 ALA A C 1
ATOM 762 O O . ALA A 1 100 ? 15.089 1.237 -0.727 1.00 37.88 100 ALA A O 1
ATOM 763 N N . ALA A 1 101 ? 15.511 0.587 1.364 1.00 45.81 101 ALA A N 1
ATOM 764 C CA . ALA A 1 101 ? 16.520 1.623 1.605 1.00 45.81 101 ALA A CA 1
ATOM 765 C C . ALA A 1 101 ? 17.743 1.492 0.679 1.00 45.81 101 ALA A C 1
ATOM 767 O O . ALA A 1 101 ? 18.298 2.506 0.246 1.00 45.81 101 ALA A O 1
ATOM 768 N N . LYS A 1 102 ? 18.144 0.259 0.338 1.00 49.88 102 LYS A N 1
ATOM 769 C CA . LYS A 1 102 ? 19.276 -0.028 -0.558 1.00 49.88 102 LYS A CA 1
ATOM 770 C C . LYS A 1 102 ? 18.983 0.361 -2.012 1.00 49.88 102 LYS A C 1
ATOM 772 O O . LYS A 1 102 ? 19.872 0.873 -2.689 1.00 49.88 102 LYS A O 1
ATOM 777 N N . VAL A 1 103 ? 17.741 0.197 -2.476 1.00 49.75 103 VAL A N 1
ATOM 778 C CA . VAL A 1 103 ? 17.291 0.686 -3.795 1.00 49.75 103 VAL A CA 1
ATOM 779 C C . VAL A 1 103 ? 17.069 2.203 -3.776 1.00 49.75 103 VAL A C 1
ATOM 781 O O . VAL A 1 103 ? 17.514 2.898 -4.686 1.00 49.75 103 VAL A O 1
ATOM 784 N N . GLN A 1 104 ? 16.474 2.742 -2.708 1.00 45.56 104 GLN A N 1
ATOM 785 C CA . GLN A 1 104 ? 16.182 4.174 -2.553 1.00 45.56 104 GLN A CA 1
ATOM 786 C C . GLN A 1 104 ? 17.438 5.052 -2.506 1.00 45.56 104 GLN A C 1
ATOM 788 O O . GLN A 1 104 ? 17.364 6.217 -2.884 1.00 45.56 104 GLN A O 1
ATOM 793 N N . LYS A 1 105 ? 18.598 4.532 -2.076 1.00 52.16 105 LYS A N 1
ATOM 794 C CA . LYS A 1 105 ? 19.882 5.259 -2.132 1.00 52.16 105 LYS A CA 1
ATOM 795 C C . LYS A 1 105 ? 20.728 4.942 -3.366 1.00 52.16 105 LYS A C 1
ATOM 797 O O . LYS A 1 105 ? 21.738 5.614 -3.575 1.00 52.16 105 LYS A O 1
ATOM 802 N N . ASN A 1 106 ? 20.319 4.000 -4.218 1.00 65.00 106 ASN A N 1
ATOM 803 C CA . ASN A 1 106 ? 21.002 3.760 -5.484 1.00 65.00 106 ASN A CA 1
ATOM 804 C C . ASN A 1 106 ? 20.805 4.973 -6.411 1.00 65.00 106 ASN A C 1
ATOM 806 O O . ASN A 1 106 ? 19.696 5.262 -6.869 1.00 65.00 106 ASN A O 1
ATOM 810 N N . LYS A 1 107 ? 21.902 5.695 -6.680 1.00 70.44 107 LYS A N 1
ATOM 811 C CA . LYS A 1 107 ? 21.921 6.906 -7.513 1.00 70.44 107 LYS A CA 1
ATOM 812 C C . LYS A 1 107 ? 21.258 6.677 -8.871 1.00 70.44 107 LYS A C 1
ATOM 814 O O . LYS A 1 107 ? 20.566 7.577 -9.341 1.00 70.44 107 LYS A O 1
ATOM 819 N N . SER A 1 108 ? 21.405 5.494 -9.468 1.00 75.12 108 SER A N 1
ATOM 820 C CA . SER A 1 108 ? 20.858 5.203 -10.794 1.00 75.12 108 SER A CA 1
ATOM 821 C C . SER A 1 108 ? 19.332 5.176 -10.791 1.00 75.12 108 SER A C 1
ATOM 823 O O . SER A 1 108 ? 18.728 5.853 -11.616 1.00 75.12 108 SER A O 1
ATOM 825 N N . PHE A 1 109 ? 18.701 4.501 -9.826 1.00 81.12 109 PHE A N 1
ATOM 826 C CA . PHE A 1 109 ? 17.236 4.461 -9.720 1.00 81.12 109 PHE A CA 1
ATOM 827 C C . PHE A 1 109 ? 16.641 5.824 -9.354 1.00 81.12 109 PHE A C 1
ATOM 829 O O . PHE A 1 109 ? 15.628 6.224 -9.924 1.00 81.12 109 PHE A O 1
ATOM 836 N N . ARG A 1 110 ? 17.295 6.577 -8.459 1.00 82.31 110 ARG A N 1
ATOM 837 C CA . ARG A 1 110 ? 16.859 7.940 -8.100 1.00 82.31 110 ARG A CA 1
ATOM 838 C C . ARG A 1 110 ? 16.967 8.925 -9.262 1.00 82.31 110 ARG A C 1
ATOM 840 O O . ARG A 1 110 ? 16.183 9.861 -9.336 1.00 82.31 110 ARG A O 1
ATOM 847 N N . THR A 1 111 ? 17.982 8.763 -10.109 1.00 83.31 111 THR A N 1
ATOM 848 C CA . THR A 1 111 ? 18.247 9.691 -11.217 1.00 83.31 111 THR A CA 1
ATOM 849 C C . THR A 1 111 ? 17.410 9.354 -12.445 1.00 83.31 111 THR A C 1
ATOM 851 O O . THR A 1 111 ? 16.907 10.269 -13.080 1.00 83.31 111 THR A O 1
ATOM 854 N N . HIS A 1 112 ? 17.237 8.068 -12.762 1.00 85.69 112 HIS A N 1
ATOM 855 C CA . HIS A 1 112 ? 16.689 7.650 -14.057 1.00 85.69 112 HIS A CA 1
ATOM 856 C C . HIS A 1 112 ? 15.318 6.959 -13.989 1.00 85.69 112 HIS A C 1
ATOM 858 O O . HIS A 1 112 ? 14.732 6.737 -15.041 1.00 85.69 112 HIS A O 1
ATOM 864 N N . VAL A 1 113 ? 14.805 6.587 -12.804 1.00 87.75 113 VAL A N 1
ATOM 865 C CA . VAL A 1 113 ? 13.550 5.809 -12.691 1.00 87.75 113 VAL A CA 1
ATOM 866 C C . VAL A 1 113 ? 12.516 6.485 -11.790 1.00 87.75 113 VAL A C 1
ATOM 868 O O . VAL A 1 113 ? 11.457 6.876 -12.263 1.00 87.75 113 VAL A O 1
ATOM 871 N N . TYR A 1 114 ? 12.804 6.629 -10.493 1.00 85.31 114 TYR A N 1
ATOM 872 C CA . TYR A 1 114 ? 11.792 7.002 -9.489 1.00 85.31 114 TYR A CA 1
ATOM 873 C C . TYR A 1 114 ? 11.888 8.450 -8.990 1.00 85.31 114 TYR A C 1
ATOM 875 O O . TYR A 1 114 ? 11.006 8.910 -8.269 1.00 85.31 114 TYR A O 1
ATOM 883 N N . GLY A 1 115 ? 12.955 9.174 -9.331 1.00 84.81 115 GLY A N 1
ATOM 884 C CA . GLY A 1 115 ? 13.207 10.514 -8.800 1.00 84.81 115 GLY A CA 1
ATOM 885 C C . GLY A 1 115 ? 13.798 10.519 -7.383 1.00 84.81 115 GLY A C 1
ATOM 886 O O . GLY A 1 115 ? 14.112 9.486 -6.782 1.00 84.81 115 GLY A O 1
ATOM 887 N N . ARG A 1 116 ? 14.006 11.722 -6.833 1.00 80.94 116 ARG A N 1
ATOM 888 C CA . ARG A 1 116 ? 14.563 11.914 -5.485 1.00 80.94 116 ARG A CA 1
ATOM 889 C C . ARG A 1 116 ? 13.441 12.085 -4.465 1.00 80.94 116 ARG A C 1
ATOM 891 O O . ARG A 1 116 ? 12.766 13.106 -4.468 1.00 80.94 116 ARG A O 1
ATOM 898 N N . ALA A 1 117 ? 13.314 11.131 -3.545 1.00 77.25 117 ALA A N 1
ATOM 899 C CA . ALA A 1 117 ? 12.478 11.311 -2.362 1.00 77.25 117 ALA A CA 1
ATOM 900 C C . ALA A 1 117 ? 13.030 12.439 -1.457 1.00 77.25 117 ALA A C 1
ATOM 902 O O . ALA A 1 117 ? 14.260 12.598 -1.378 1.00 77.25 117 ALA A O 1
ATOM 903 N N . PRO A 1 118 ? 12.160 13.202 -0.765 1.00 71.00 118 PRO A N 1
ATOM 904 C CA . PRO A 1 118 ? 12.584 14.157 0.253 1.00 71.00 118 PRO A CA 1
ATOM 905 C C . PRO A 1 118 ? 13.396 13.453 1.346 1.00 71.00 118 PRO A C 1
ATOM 907 O O . PRO A 1 118 ? 13.145 12.298 1.698 1.00 71.00 118 PRO A O 1
ATOM 910 N N . VAL A 1 119 ? 14.422 14.138 1.854 1.00 66.12 119 VAL A N 1
ATOM 911 C CA . VAL A 1 119 ? 15.344 13.548 2.828 1.00 66.12 119 VAL A CA 1
ATOM 912 C C . VAL A 1 119 ? 14.710 13.594 4.216 1.00 66.12 119 VAL A C 1
ATOM 914 O O . VAL A 1 119 ? 14.650 14.645 4.846 1.00 66.12 119 VAL A O 1
ATOM 917 N N . GLY A 1 120 ? 14.285 12.428 4.697 1.00 75.69 120 GLY A N 1
ATOM 918 C CA . GLY A 1 120 ? 13.849 12.224 6.075 1.00 75.69 120 GLY A CA 1
ATOM 919 C C . GLY A 1 120 ? 12.373 12.524 6.331 1.00 75.69 120 GLY A C 1
ATOM 920 O O . GLY A 1 120 ? 11.592 12.829 5.431 1.00 75.69 120 GLY A O 1
ATOM 921 N N . ARG A 1 121 ? 11.988 12.389 7.602 1.00 84.12 121 ARG A N 1
ATOM 922 C CA . ARG A 1 121 ? 10.630 12.665 8.068 1.00 84.12 121 ARG A CA 1
ATOM 923 C C . ARG A 1 121 ? 10.393 14.185 8.116 1.00 84.12 121 ARG A C 1
ATOM 925 O O . ARG A 1 121 ? 11.196 14.885 8.734 1.00 84.12 121 ARG A O 1
ATOM 932 N N . PRO A 1 122 ? 9.288 14.699 7.541 1.00 87.50 122 PRO A N 1
ATOM 933 C CA . PRO A 1 122 ? 8.858 16.080 7.741 1.00 87.50 122 PRO A CA 1
ATOM 934 C C . PRO A 1 122 ? 8.825 16.471 9.226 1.00 87.50 122 PRO A C 1
ATOM 936 O O . PRO A 1 122 ? 8.220 15.771 10.042 1.00 87.50 122 PRO A O 1
ATOM 939 N N . LYS A 1 123 ? 9.461 17.600 9.571 1.00 89.19 123 LYS A N 1
ATOM 940 C CA . LYS A 1 123 ? 9.650 18.047 10.966 1.00 89.19 123 LYS A CA 1
ATOM 941 C C . LYS A 1 123 ? 8.338 18.184 11.742 1.00 89.19 123 LYS A C 1
ATOM 943 O O . LYS A 1 123 ? 8.282 17.819 12.908 1.00 89.19 123 LYS A O 1
ATOM 948 N N . ASN A 1 124 ? 7.289 18.654 11.073 1.00 92.06 124 ASN A N 1
ATOM 949 C CA . ASN A 1 124 ? 6.005 18.972 11.694 1.00 92.06 124 ASN A CA 1
ATOM 950 C C . ASN A 1 124 ? 4.957 17.864 11.499 1.00 92.06 124 ASN A C 1
ATOM 952 O O . ASN A 1 124 ? 3.768 18.120 11.634 1.00 92.06 124 ASN A O 1
ATOM 956 N N . MET A 1 125 ? 5.365 16.642 11.136 1.00 93.44 125 MET A N 1
ATOM 957 C CA . MET A 1 125 ? 4.420 15.543 10.932 1.00 93.44 125 MET A CA 1
ATOM 958 C C . MET A 1 125 ? 3.747 15.138 12.248 1.00 93.44 125 MET A C 1
ATOM 960 O O . MET A 1 125 ? 4.442 14.722 13.183 1.00 93.44 125 MET A O 1
ATOM 964 N N . THR A 1 126 ? 2.414 15.171 12.284 1.00 93.94 126 THR A N 1
ATOM 965 C CA . THR A 1 126 ? 1.593 14.804 13.449 1.00 93.94 126 THR A CA 1
ATOM 966 C C . THR A 1 126 ? 0.686 13.610 13.152 1.00 93.94 126 THR A C 1
ATOM 968 O O . THR A 1 126 ? 0.390 13.305 11.996 1.00 93.94 126 THR A O 1
ATOM 971 N N . PHE A 1 127 ? 0.256 12.928 14.215 1.00 95.12 127 PHE A N 1
ATOM 972 C CA . PHE A 1 127 ? -0.633 11.770 14.155 1.00 95.12 127 PHE A CA 1
ATOM 973 C C . PHE A 1 127 ? -1.853 12.020 15.037 1.00 95.12 127 PHE A C 1
ATOM 975 O O . PHE A 1 127 ? -1.700 12.321 16.219 1.00 95.12 127 PHE A O 1
ATOM 982 N N . GLU A 1 128 ? -3.045 11.871 14.474 1.00 94.75 128 GLU A N 1
ATOM 983 C CA . GLU A 1 128 ? -4.314 12.038 15.181 1.00 94.75 128 GLU A CA 1
ATOM 984 C C . GLU A 1 128 ? -5.106 10.734 15.099 1.00 94.75 128 GLU A C 1
ATOM 986 O O . GLU A 1 128 ? -5.570 10.350 14.029 1.00 94.75 128 GLU A O 1
ATOM 991 N N . CYS A 1 129 ? -5.235 10.027 16.223 1.00 96.94 129 CYS A N 1
ATOM 992 C CA . CYS A 1 129 ? -6.097 8.851 16.316 1.00 96.94 129 CYS A CA 1
ATOM 993 C C . CYS A 1 129 ? -7.541 9.327 16.493 1.00 96.94 129 CYS A C 1
ATOM 995 O O . CYS A 1 129 ? -7.915 9.733 17.591 1.00 96.94 129 CYS A O 1
ATOM 997 N N . PHE A 1 130 ? -8.323 9.315 15.416 1.00 96.12 130 PHE A N 1
ATOM 998 C CA . PHE A 1 130 ? -9.700 9.818 15.424 1.00 96.12 130 PHE A CA 1
ATOM 999 C C . PHE A 1 130 ? -10.742 8.721 15.677 1.00 96.12 130 PHE A C 1
ATOM 1001 O O . PHE A 1 130 ? -11.891 9.032 15.968 1.00 96.12 130 PHE A O 1
ATOM 1008 N N . ASP A 1 131 ? -10.348 7.450 15.577 1.00 97.56 131 ASP A N 1
ATOM 1009 C CA . ASP A 1 131 ? -11.180 6.296 15.923 1.00 97.56 131 ASP A CA 1
ATOM 1010 C C . ASP A 1 131 ? -10.335 5.252 16.659 1.00 97.56 131 ASP A C 1
ATOM 1012 O O . ASP A 1 131 ? -9.220 4.928 16.232 1.00 97.56 131 ASP A O 1
ATOM 1016 N N . PHE A 1 132 ? -10.865 4.738 17.766 1.00 97.69 132 PHE A N 1
ATOM 1017 C CA . PHE A 1 132 ? -10.268 3.683 18.578 1.00 97.69 132 PHE A CA 1
ATOM 1018 C C . PHE A 1 132 ? -11.383 2.757 19.065 1.00 97.69 132 PHE A C 1
ATOM 1020 O O . PHE A 1 132 ? -12.208 3.160 19.879 1.00 97.69 132 PHE A O 1
ATOM 1027 N N . GLU A 1 133 ? -11.381 1.512 18.595 1.00 97.50 133 GLU A N 1
ATOM 1028 C CA . GLU A 1 133 ? -12.372 0.500 18.962 1.00 97.50 133 GLU A CA 1
ATOM 1029 C C . GLU A 1 133 ? -11.660 -0.746 19.519 1.00 97.50 133 GLU A C 1
ATOM 1031 O O . GLU A 1 133 ? -11.023 -1.480 18.756 1.00 97.50 133 GLU A O 1
ATOM 1036 N N . PRO A 1 134 ? -11.722 -1.002 20.840 1.00 96.19 134 PRO A N 1
ATOM 1037 C CA . PRO A 1 134 ? -11.026 -2.124 21.472 1.00 96.19 134 PRO A CA 1
ATOM 1038 C C . PRO A 1 134 ? -11.649 -3.505 21.200 1.00 96.19 134 PRO A C 1
ATOM 1040 O O . PRO A 1 134 ? -11.033 -4.517 21.541 1.00 96.19 134 PRO A O 1
ATOM 1043 N N . ASN A 1 135 ? -12.852 -3.569 20.624 1.00 96.19 135 ASN A N 1
ATOM 1044 C CA . ASN A 1 135 ? -13.596 -4.802 20.358 1.00 96.19 135 ASN A CA 1
ATOM 1045 C C . ASN A 1 135 ? -14.008 -4.950 18.884 1.00 96.19 135 ASN A C 1
ATOM 1047 O O . ASN A 1 135 ? -15.028 -5.574 18.575 1.00 96.19 135 ASN A O 1
ATOM 1051 N N . ALA A 1 136 ? -13.222 -4.403 17.961 1.00 96.19 136 ALA A N 1
ATOM 1052 C CA . ALA A 1 136 ? -13.486 -4.523 16.537 1.00 96.19 136 ALA A CA 1
ATOM 1053 C C . ALA A 1 136 ? -13.473 -5.993 16.080 1.00 96.19 136 ALA A C 1
ATOM 1055 O O . ALA A 1 136 ? -12.894 -6.872 16.728 1.00 96.19 136 ALA A O 1
ATOM 1056 N N . LEU A 1 137 ? -14.120 -6.259 14.939 1.00 95.00 137 LEU A N 1
ATOM 1057 C CA . LEU A 1 137 ? -14.221 -7.599 14.348 1.00 95.00 137 LEU A CA 1
ATOM 1058 C C . LEU A 1 137 ? -14.747 -8.645 15.354 1.00 95.00 137 LEU A C 1
ATOM 1060 O O . LEU A 1 137 ? -14.134 -9.694 15.562 1.00 95.00 137 LEU A O 1
ATOM 1064 N N . GLY A 1 138 ? -15.853 -8.325 16.036 1.00 93.00 138 GLY A N 1
ATOM 1065 C CA . GLY A 1 138 ? -16.483 -9.223 17.012 1.00 93.00 138 GLY A CA 1
ATOM 1066 C C . GLY A 1 138 ? -15.633 -9.483 18.260 1.00 93.00 138 GLY A C 1
ATOM 1067 O O . GLY A 1 138 ? -15.705 -10.565 18.834 1.00 93.00 138 GLY A O 1
ATOM 1068 N N . GLY A 1 139 ? -14.793 -8.526 18.667 1.00 94.94 139 GLY A N 1
ATOM 1069 C CA . GLY A 1 139 ? -13.932 -8.650 19.845 1.00 94.94 139 GLY A CA 1
ATOM 1070 C C . GLY A 1 139 ? -12.584 -9.330 19.600 1.00 94.94 139 GLY A C 1
ATOM 1071 O O . GLY A 1 139 ? -11.839 -9.527 20.559 1.00 94.94 139 GLY A O 1
ATOM 1072 N N . SER A 1 140 ? -12.247 -9.673 18.355 1.00 94.31 140 SER A N 1
ATOM 1073 C CA . SER A 1 140 ? -10.965 -10.309 18.014 1.00 94.31 140 SER A CA 1
ATOM 1074 C C . SER A 1 140 ? -9.814 -9.308 17.839 1.00 94.31 140 SER A C 1
ATOM 1076 O O . SER A 1 140 ? -8.645 -9.669 18.020 1.00 94.31 140 SER A O 1
ATOM 1078 N N . ALA A 1 141 ? -10.123 -8.042 17.540 1.00 96.25 141 ALA A N 1
ATOM 1079 C CA . ALA A 1 141 ? -9.129 -7.027 17.225 1.00 96.25 141 ALA A CA 1
ATOM 1080 C C . ALA A 1 141 ? -9.401 -5.680 17.906 1.00 96.25 141 ALA A C 1
ATOM 1082 O O . ALA A 1 141 ? -10.532 -5.324 18.222 1.00 96.25 141 ALA A O 1
ATOM 1083 N N . VAL A 1 142 ? -8.337 -4.899 18.064 1.00 96.88 142 VAL A N 1
ATOM 1084 C CA . VAL A 1 142 ? -8.396 -3.464 18.338 1.00 96.88 142 VAL A CA 1
ATOM 1085 C C . VAL A 1 142 ? -8.244 -2.734 17.009 1.00 96.88 142 VAL A C 1
ATOM 1087 O O . VAL A 1 142 ? -7.220 -2.897 16.341 1.00 96.88 142 VAL A O 1
ATOM 1090 N N . ARG A 1 143 ? -9.229 -1.919 16.624 1.00 97.81 143 ARG A N 1
ATOM 1091 C CA . ARG A 1 143 ? -9.138 -1.035 15.456 1.00 97.81 143 ARG A CA 1
ATOM 1092 C C . ARG A 1 143 ? -8.667 0.349 15.880 1.00 97.81 143 ARG A C 1
ATOM 1094 O O . ARG A 1 143 ? -9.147 0.903 16.866 1.00 97.81 143 ARG A O 1
ATOM 1101 N N . LYS A 1 144 ? -7.749 0.923 15.108 1.00 98.12 144 LYS A N 1
ATOM 1102 C CA . LYS A 1 144 ? -7.372 2.338 15.175 1.00 98.12 144 LYS A CA 1
ATOM 1103 C C . LYS A 1 144 ? -7.469 2.945 13.786 1.00 98.12 144 LYS A C 1
ATOM 1105 O O . LYS A 1 144 ? -6.965 2.348 12.832 1.00 98.12 144 LYS A O 1
ATOM 1110 N N . GLN A 1 145 ? -8.043 4.137 13.677 1.00 98.25 145 GLN A N 1
ATOM 1111 C CA . GLN A 1 145 ? -7.918 4.963 12.478 1.00 98.25 145 GLN A CA 1
ATOM 1112 C C . GLN A 1 145 ? -7.157 6.237 12.834 1.00 98.25 145 GLN A C 1
ATOM 1114 O O . GLN A 1 145 ? -7.519 6.966 13.760 1.00 98.25 145 GLN A O 1
ATOM 1119 N N . VAL A 1 146 ? -6.051 6.457 12.129 1.00 97.75 146 VAL A N 1
ATOM 1120 C CA . VAL A 1 146 ? -5.080 7.506 12.436 1.00 97.75 146 VAL A CA 1
ATOM 1121 C C . VAL A 1 146 ? -4.890 8.384 11.214 1.00 97.75 146 VAL A C 1
ATOM 1123 O O . VAL A 1 146 ? -4.478 7.892 10.168 1.00 97.75 146 VAL A O 1
ATOM 1126 N N . SER A 1 147 ? -5.129 9.683 11.351 1.00 95.69 147 SER A N 1
ATOM 1127 C CA . SER A 1 147 ? -4.771 10.656 10.325 1.00 95.69 147 SER A CA 1
ATOM 1128 C C . SER A 1 147 ? -3.323 11.106 10.511 1.00 95.69 147 SER A C 1
ATOM 1130 O O . SER A 1 147 ? -2.915 11.508 11.605 1.00 95.69 147 SER A O 1
ATOM 1132 N N . VAL A 1 148 ? -2.529 11.012 9.448 1.00 95.38 148 VAL A N 1
ATOM 1133 C CA . VAL A 1 148 ? -1.129 11.439 9.397 1.00 95.38 148 VAL A CA 1
ATOM 1134 C C . VAL A 1 148 ? -1.051 12.747 8.625 1.00 95.38 148 VAL A C 1
ATOM 1136 O O . VAL A 1 148 ? -1.132 12.757 7.396 1.00 95.38 148 VAL A O 1
ATOM 1139 N N . ASN A 1 149 ? -0.859 13.853 9.341 1.00 94.62 149 ASN A N 1
ATOM 1140 C CA . ASN A 1 149 ? -0.708 15.175 8.738 1.00 94.62 149 ASN A CA 1
ATOM 1141 C C . ASN A 1 149 ? 0.769 15.424 8.437 1.00 94.62 149 ASN A C 1
ATOM 1143 O O . ASN A 1 149 ? 1.598 15.416 9.348 1.00 94.62 149 ASN A O 1
ATOM 1147 N N . PHE A 1 150 ? 1.125 15.676 7.176 1.00 91.69 150 PHE A N 1
ATOM 1148 C CA . PHE A 1 150 ? 2.536 15.758 6.780 1.00 91.69 150 PHE A CA 1
ATOM 1149 C C . PHE A 1 150 ? 3.224 17.072 7.170 1.00 91.69 150 PHE A C 1
ATOM 1151 O O . PHE A 1 150 ? 4.442 17.097 7.343 1.00 91.69 150 PHE A O 1
ATOM 1158 N N . THR A 1 151 ? 2.468 18.161 7.313 1.00 90.31 151 THR A N 1
ATOM 1159 C CA . THR A 1 151 ? 3.007 19.514 7.555 1.00 90.31 151 THR A CA 1
ATOM 1160 C C . THR A 1 151 ? 2.643 20.084 8.927 1.00 90.31 151 THR A C 1
ATOM 1162 O O . THR A 1 151 ? 3.078 21.186 9.258 1.00 90.31 151 THR A O 1
ATOM 1165 N N . GLY A 1 152 ? 1.842 19.360 9.713 1.00 84.75 152 GLY A N 1
ATOM 1166 C CA . GLY A 1 152 ? 1.291 19.819 10.993 1.00 84.75 152 GLY A CA 1
ATOM 1167 C C . GLY A 1 152 ? 0.066 20.731 10.859 1.00 84.75 152 GLY A C 1
ATOM 1168 O O . GLY A 1 152 ? -0.580 21.027 11.858 1.00 84.75 152 GLY A O 1
ATOM 1169 N N . ASN A 1 153 ? -0.292 21.142 9.640 1.00 88.12 153 ASN A N 1
ATOM 1170 C CA . ASN A 1 153 ? -1.524 21.870 9.356 1.00 88.12 153 ASN A CA 1
ATOM 1171 C C . ASN A 1 153 ? -2.647 20.878 9.009 1.00 88.12 153 ASN A C 1
ATOM 1173 O O . ASN A 1 153 ? -2.491 20.090 8.079 1.00 88.12 153 ASN A O 1
ATOM 1177 N N . LYS A 1 154 ? -3.784 20.957 9.713 1.00 82.31 154 LYS A N 1
ATOM 1178 C CA . LYS A 1 154 ? -4.955 20.086 9.497 1.00 82.31 154 LYS A CA 1
ATOM 1179 C C . LYS A 1 154 ? -5.629 20.261 8.127 1.00 82.31 154 LYS A C 1
ATOM 1181 O O . LYS A 1 154 ? -6.337 19.367 7.687 1.00 82.31 154 LYS A O 1
ATOM 1186 N N . ASN A 1 155 ? -5.396 21.387 7.450 1.00 87.50 155 ASN A N 1
ATOM 1187 C CA . ASN A 1 155 ? -5.933 21.667 6.113 1.00 87.50 155 ASN A CA 1
ATOM 1188 C C . ASN A 1 155 ? -4.942 21.327 4.985 1.00 87.50 155 ASN A C 1
ATOM 1190 O O . ASN A 1 155 ? -5.205 21.616 3.820 1.00 87.50 155 ASN A O 1
ATOM 1194 N N . ALA A 1 156 ? -3.774 20.776 5.318 1.00 89.50 156 ALA A N 1
ATOM 1195 C CA . ALA A 1 156 ? -2.779 20.355 4.341 1.00 89.50 156 ALA A CA 1
ATOM 1196 C C . ALA A 1 156 ? -2.991 18.886 3.930 1.00 89.50 156 ALA A C 1
ATOM 1198 O O . ALA A 1 156 ? -3.783 18.180 4.553 1.00 89.50 156 ALA A O 1
ATOM 1199 N N . PRO A 1 157 ? -2.271 18.390 2.905 1.00 90.75 157 PRO A N 1
ATOM 1200 C CA . PRO A 1 157 ? -2.331 16.982 2.543 1.00 90.75 157 PRO A CA 1
ATOM 1201 C C . PRO A 1 157 ? -2.013 16.067 3.731 1.00 90.75 157 PRO A C 1
ATOM 1203 O O . PRO A 1 157 ? -1.022 16.259 4.446 1.00 90.75 157 PRO A O 1
ATOM 1206 N N . ALA A 1 158 ? -2.853 15.053 3.895 1.00 93.31 158 ALA A N 1
ATOM 1207 C CA . ALA A 1 158 ? -2.768 14.042 4.934 1.00 93.31 158 ALA A CA 1
ATOM 1208 C C . ALA A 1 158 ? -3.102 12.665 4.348 1.00 93.31 158 ALA A C 1
ATOM 1210 O O . ALA A 1 158 ? -3.601 12.556 3.225 1.00 93.31 158 ALA A O 1
ATOM 1211 N N . MET A 1 159 ? -2.827 11.611 5.111 1.00 94.88 159 MET A N 1
ATOM 1212 C CA . MET A 1 159 ? -3.291 10.259 4.801 1.00 94.88 159 MET A CA 1
ATOM 1213 C C . MET A 1 159 ? -3.959 9.632 6.021 1.00 94.88 159 MET A C 1
ATOM 1215 O O . MET A 1 159 ? -3.478 9.803 7.138 1.00 94.88 159 MET A O 1
ATOM 1219 N N . ASP A 1 160 ? -5.017 8.858 5.801 1.00 96.06 160 ASP A N 1
ATOM 1220 C CA . ASP A 1 160 ? -5.669 8.093 6.862 1.00 96.06 160 ASP A CA 1
ATOM 1221 C C . ASP A 1 160 ? -5.150 6.647 6.843 1.00 96.06 160 ASP A C 1
ATOM 1223 O O . ASP A 1 160 ? -5.223 5.950 5.829 1.00 96.06 160 ASP A O 1
ATOM 1227 N N . MET A 1 161 ? -4.626 6.185 7.976 1.00 97.38 161 MET A N 1
ATOM 1228 C CA . MET A 1 161 ? -4.178 4.812 8.199 1.00 97.38 161 MET A CA 1
ATOM 1229 C C . MET A 1 161 ? -5.222 4.040 9.003 1.00 97.38 161 MET A C 1
ATOM 1231 O O . MET A 1 161 ? -5.639 4.490 10.069 1.00 97.38 161 MET A O 1
ATOM 1235 N N . LEU A 1 162 ? -5.590 2.854 8.523 1.00 98.00 162 LEU A N 1
ATOM 1236 C CA . LEU A 1 162 ? -6.409 1.882 9.246 1.00 98.00 162 LEU A CA 1
ATOM 1237 C C . LEU A 1 162 ? -5.508 0.780 9.806 1.00 98.00 162 LEU A C 1
ATOM 1239 O O . LEU A 1 162 ? -4.721 0.183 9.072 1.00 98.00 162 LEU A O 1
ATOM 1243 N N . ILE A 1 163 ? -5.614 0.525 11.107 1.00 97.69 163 ILE A N 1
ATOM 1244 C CA . ILE A 1 163 ? -4.771 -0.423 11.833 1.00 97.69 163 ILE A CA 1
ATOM 1245 C C . ILE A 1 163 ? -5.672 -1.386 12.602 1.00 97.69 163 ILE A C 1
ATOM 1247 O O . ILE A 1 163 ? -6.494 -0.948 13.403 1.00 97.69 163 ILE A O 1
ATOM 1251 N N . TYR A 1 164 ? -5.463 -2.687 12.407 1.00 96.88 164 TYR A N 1
ATOM 1252 C CA . TYR A 1 164 ? -6.010 -3.735 13.265 1.00 96.88 164 TYR A CA 1
ATOM 1253 C C . TYR A 1 164 ? -4.875 -4.399 14.036 1.00 96.88 164 TYR A C 1
ATOM 1255 O O . TYR A 1 164 ? -3.874 -4.808 13.448 1.00 96.88 164 TYR A O 1
ATOM 1263 N N . LEU A 1 165 ? -5.032 -4.501 15.352 1.00 96.19 165 LEU A N 1
ATOM 1264 C CA . LEU A 1 165 ? -4.104 -5.192 16.241 1.00 96.19 165 LEU A CA 1
ATOM 1265 C C . LEU A 1 165 ? -4.828 -6.358 16.923 1.00 96.19 165 LEU A C 1
ATOM 1267 O O . LEU A 1 165 ? -5.998 -6.207 17.271 1.00 96.19 165 LEU A O 1
ATOM 1271 N N . PRO A 1 166 ? -4.168 -7.505 17.147 1.00 95.81 166 PRO A N 1
ATOM 1272 C CA . PRO A 1 166 ? -4.770 -8.605 17.890 1.00 95.81 166 PRO A CA 1
ATOM 1273 C C . PRO A 1 166 ? -5.054 -8.168 19.331 1.00 95.81 166 PRO A C 1
ATOM 1275 O O . PRO A 1 166 ? -4.177 -7.632 20.007 1.00 95.81 166 PRO A O 1
ATOM 1278 N N . LYS A 1 167 ? -6.276 -8.411 19.816 1.00 92.19 167 LYS A N 1
ATOM 1279 C CA . LYS A 1 167 ? -6.696 -7.961 21.153 1.00 92.19 167 LYS A CA 1
ATOM 1280 C C . LYS A 1 167 ? -5.955 -8.672 22.292 1.00 92.19 167 LYS A C 1
ATOM 1282 O O . LYS A 1 167 ? -5.770 -8.105 23.363 1.00 92.19 167 LYS A O 1
ATOM 1287 N N . THR A 1 168 ? -5.539 -9.916 22.072 1.00 88.62 168 THR A N 1
ATOM 1288 C CA . THR A 1 168 ? -4.971 -10.795 23.107 1.00 88.62 168 THR A CA 1
ATOM 1289 C C . THR A 1 168 ? -3.522 -10.481 23.473 1.00 88.62 168 THR A C 1
ATOM 1291 O O . THR A 1 168 ? -2.982 -11.114 24.378 1.00 88.62 168 THR A O 1
ATOM 1294 N N . VAL A 1 169 ? -2.881 -9.519 22.802 1.00 88.94 169 VAL A N 1
ATOM 1295 C CA . VAL A 1 169 ? -1.456 -9.226 22.983 1.00 88.94 169 VAL A CA 1
ATOM 1296 C C . VAL A 1 169 ? -1.268 -7.819 23.547 1.00 88.94 169 VAL A C 1
ATOM 1298 O O . VAL A 1 169 ? -1.723 -6.837 22.968 1.00 88.94 169 VAL A O 1
ATOM 1301 N N . SER A 1 170 ? -0.571 -7.721 24.682 1.00 85.38 170 SER A N 1
ATOM 1302 C CA . SER A 1 170 ? -0.213 -6.454 25.341 1.00 85.38 170 SER A CA 1
ATOM 1303 C C . SER A 1 170 ? 1.206 -5.975 25.015 1.00 85.38 170 SER A C 1
ATOM 1305 O O . SER A 1 170 ? 1.603 -4.878 25.408 1.00 85.38 170 SER A O 1
ATOM 1307 N N . THR A 1 171 ? 1.979 -6.784 24.293 1.00 91.12 171 THR A N 1
ATOM 1308 C CA . THR A 1 171 ? 3.333 -6.469 23.833 1.00 91.12 171 THR A CA 1
ATOM 1309 C C . THR A 1 171 ? 3.329 -5.986 22.376 1.00 91.12 171 THR A C 1
ATOM 1311 O O . THR A 1 171 ? 2.360 -6.208 21.647 1.00 91.12 171 THR A O 1
ATOM 1314 N N . PRO A 1 172 ? 4.394 -5.304 21.912 1.00 92.00 172 PRO A N 1
ATOM 1315 C CA . PRO A 1 172 ? 4.523 -4.943 20.504 1.00 92.00 172 PRO A CA 1
ATOM 1316 C C . PRO A 1 172 ? 4.458 -6.173 19.589 1.00 92.00 172 PRO A C 1
ATOM 1318 O O . PRO A 1 172 ? 5.161 -7.157 19.812 1.00 92.00 172 PRO A O 1
ATOM 1321 N N . VAL A 1 173 ? 3.649 -6.087 18.532 1.00 92.44 173 VAL A N 1
ATOM 1322 C CA . VAL A 1 173 ? 3.459 -7.156 17.541 1.00 92.44 173 VAL A CA 1
ATOM 1323 C C . VAL A 1 173 ? 4.009 -6.756 16.177 1.00 92.44 173 VAL A C 1
ATOM 1325 O O . VAL A 1 173 ? 3.962 -5.588 15.779 1.00 92.44 173 VAL A O 1
ATOM 1328 N N . SER A 1 174 ? 4.509 -7.737 15.426 1.00 93.56 174 SER A N 1
ATOM 1329 C CA . SER A 1 174 ? 4.850 -7.539 14.018 1.00 93.56 174 SER A CA 1
ATOM 1330 C C . SER A 1 174 ? 3.616 -7.102 13.232 1.00 93.56 174 SER A C 1
ATOM 1332 O O . SER A 1 174 ? 2.521 -7.619 13.435 1.00 93.56 174 SER A O 1
ATOM 1334 N N . THR A 1 175 ? 3.796 -6.135 12.337 1.00 90.94 175 THR A N 1
ATOM 1335 C CA . THR A 1 175 ? 2.701 -5.529 11.573 1.00 90.94 175 THR A CA 1
ATOM 1336 C C . THR A 1 175 ? 3.022 -5.570 10.086 1.00 90.94 175 THR A C 1
ATOM 1338 O O . THR A 1 175 ? 4.151 -5.290 9.682 1.00 90.94 175 THR A O 1
ATOM 1341 N N . PHE A 1 176 ? 2.016 -5.882 9.272 1.00 92.81 176 PHE A N 1
ATOM 1342 C CA . PHE A 1 176 ? 2.080 -5.746 7.820 1.00 92.81 176 PHE A CA 1
ATOM 1343 C C . PHE A 1 176 ? 1.539 -4.378 7.409 1.00 92.81 176 PHE A C 1
ATOM 1345 O O . PHE A 1 176 ? 0.511 -3.934 7.915 1.00 92.81 176 PHE A O 1
ATOM 1352 N N . VAL A 1 177 ? 2.224 -3.718 6.477 1.00 93.56 177 VAL A N 1
ATOM 1353 C CA . VAL A 1 177 ? 1.797 -2.427 5.928 1.00 93.56 177 VAL A CA 1
ATOM 1354 C C . VAL A 1 177 ? 1.476 -2.616 4.456 1.00 93.56 177 VAL A C 1
ATOM 1356 O O . VAL A 1 177 ? 2.299 -3.122 3.695 1.00 93.56 177 VAL A O 1
ATOM 1359 N N . LEU A 1 178 ? 0.271 -2.212 4.068 1.00 92.94 178 LEU A N 1
ATOM 1360 C CA . LEU A 1 178 ? -0.261 -2.387 2.724 1.00 92.94 178 LEU A CA 1
ATOM 1361 C C . LEU A 1 178 ? -0.820 -1.052 2.235 1.00 92.94 178 LEU A C 1
ATOM 1363 O O . LEU A 1 178 ? -1.530 -0.363 2.965 1.00 92.94 178 LEU A O 1
ATOM 1367 N N . LEU A 1 179 ? -0.515 -0.705 0.987 1.00 93.69 179 LEU A N 1
ATOM 1368 C CA . LEU A 1 179 ? -1.228 0.346 0.266 1.00 93.69 179 LEU A CA 1
ATOM 1369 C C . LEU A 1 179 ? -2.424 -0.295 -0.439 1.00 93.69 179 LEU A C 1
ATOM 1371 O O . LEU A 1 179 ? -2.308 -1.398 -0.971 1.00 93.69 179 LEU A O 1
ATOM 1375 N N . ASN A 1 180 ? -3.562 0.390 -0.452 1.00 92.12 180 ASN A N 1
ATOM 1376 C CA . ASN A 1 180 ? -4.769 -0.082 -1.123 1.00 92.12 180 ASN A CA 1
ATOM 1377 C C . ASN A 1 180 ? -5.222 0.917 -2.199 1.00 92.12 180 ASN A C 1
ATOM 1379 O O . ASN A 1 180 ? -4.876 2.095 -2.154 1.00 92.12 180 ASN A O 1
ATOM 1383 N N . PHE A 1 181 ? -5.973 0.423 -3.186 1.00 91.06 181 PHE A N 1
ATOM 1384 C CA . PHE A 1 181 ? -6.441 1.219 -4.328 1.00 91.06 181 PHE A CA 1
ATOM 1385 C C . PHE A 1 181 ? -7.815 1.863 -4.101 1.00 91.06 181 PHE A C 1
ATOM 1387 O O . PHE A 1 181 ? -8.113 2.884 -4.712 1.00 91.06 181 PHE A O 1
ATOM 1394 N N . GLY A 1 182 ? -8.664 1.240 -3.276 1.00 90.25 182 GLY A N 1
ATOM 1395 C CA . GLY A 1 182 ? -10.068 1.621 -3.091 1.00 90.25 182 GLY A CA 1
ATOM 1396 C C . GLY A 1 182 ? -10.346 2.460 -1.843 1.00 90.25 182 GLY A C 1
ATOM 1397 O O . GLY A 1 182 ? -11.495 2.754 -1.553 1.00 90.25 182 GLY A O 1
ATOM 1398 N N . GLY A 1 183 ? -9.327 2.834 -1.074 1.00 93.25 183 GLY A N 1
ATOM 1399 C CA . GLY A 1 183 ? -9.505 3.425 0.249 1.00 93.25 183 GLY A CA 1
ATOM 1400 C C . GLY A 1 183 ? -9.731 2.367 1.335 1.00 93.25 183 GLY A C 1
ATOM 1401 O O . GLY A 1 183 ? -10.125 1.228 1.074 1.00 93.25 183 GLY A O 1
ATOM 1402 N N . ASN A 1 184 ? -9.482 2.754 2.588 1.00 96.50 184 ASN A N 1
ATOM 1403 C CA . ASN A 1 184 ? -9.449 1.822 3.721 1.00 96.50 184 ASN A CA 1
ATOM 1404 C C . ASN A 1 184 ? -10.765 1.055 3.930 1.00 96.50 184 ASN A C 1
ATOM 1406 O O . ASN A 1 184 ? -10.732 -0.116 4.280 1.00 96.50 184 ASN A O 1
ATOM 1410 N N . HIS A 1 185 ? -11.917 1.664 3.657 1.00 95.38 185 HIS A N 1
ATOM 1411 C CA . HIS A 1 185 ? -13.224 1.006 3.783 1.00 95.38 185 HIS A CA 1
ATOM 1412 C C . HIS A 1 185 ? -13.423 -0.185 2.825 1.00 95.38 185 HIS A C 1
ATOM 1414 O O . HIS A 1 185 ? -14.362 -0.947 2.997 1.00 95.38 185 HIS A O 1
ATOM 1420 N N . THR A 1 186 ? -12.555 -0.373 1.824 1.00 93.94 186 THR A N 1
ATOM 1421 C CA . THR A 1 186 ? -12.636 -1.520 0.898 1.00 93.94 186 THR A CA 1
ATOM 1422 C C . THR A 1 186 ? -11.878 -2.754 1.379 1.00 93.94 186 THR A C 1
ATOM 1424 O O . THR A 1 186 ? -12.041 -3.828 0.805 1.00 93.94 186 THR A O 1
ATOM 1427 N N . ILE A 1 187 ? -11.042 -2.631 2.417 1.00 94.56 187 ILE A N 1
ATOM 1428 C CA . ILE A 1 187 ? -10.205 -3.750 2.877 1.00 94.56 187 ILE A CA 1
ATOM 1429 C C . ILE A 1 187 ? -10.961 -4.731 3.779 1.00 94.56 187 ILE A C 1
ATOM 1431 O O . ILE A 1 187 ? -10.520 -5.864 3.961 1.00 94.56 187 ILE A O 1
ATOM 1435 N N . ASN A 1 188 ? -12.079 -4.299 4.364 1.00 95.56 188 ASN A N 1
ATOM 1436 C CA . ASN A 1 188 ? -12.919 -5.103 5.239 1.00 95.56 188 ASN A CA 1
ATOM 1437 C C . ASN A 1 188 ? -14.360 -4.566 5.211 1.00 95.56 188 ASN A C 1
ATOM 1439 O O . ASN A 1 188 ? -14.559 -3.374 5.009 1.00 95.56 188 ASN A O 1
ATOM 1443 N N . ALA A 1 189 ? -15.347 -5.432 5.447 1.00 95.31 189 ALA A N 1
ATOM 1444 C CA . ALA A 1 189 ? -16.764 -5.064 5.507 1.00 95.31 189 ALA A CA 1
ATOM 1445 C C . ALA A 1 189 ? -17.178 -4.371 6.823 1.00 95.31 189 ALA A C 1
ATOM 1447 O O . ALA A 1 189 ? -18.359 -4.103 7.024 1.00 95.31 189 ALA A O 1
ATOM 1448 N N . ASP A 1 190 ? -16.232 -4.115 7.730 1.00 96.12 190 ASP A N 1
ATOM 1449 C CA . ASP A 1 190 ? -16.444 -3.378 8.975 1.00 96.12 190 ASP A CA 1
ATOM 1450 C C . ASP A 1 190 ? -17.064 -1.989 8.695 1.00 96.12 190 ASP A C 1
ATOM 1452 O O . ASP A 1 190 ? -16.390 -1.102 8.157 1.00 96.12 190 ASP A O 1
ATOM 1456 N N . PRO A 1 191 ? -18.343 -1.772 9.062 1.00 95.25 191 PRO A N 1
ATOM 1457 C CA . PRO A 1 191 ? -19.089 -0.577 8.673 1.00 95.25 191 PRO A CA 1
ATOM 1458 C C . PRO A 1 191 ? -18.607 0.689 9.385 1.00 95.25 191 PRO A C 1
ATOM 1460 O O . PRO A 1 191 ? -18.978 1.791 8.991 1.00 95.25 191 PRO A O 1
ATOM 1463 N N . ALA A 1 192 ? -17.796 0.552 10.436 1.00 96.50 192 ALA A N 1
ATOM 1464 C CA . ALA A 1 192 ? -17.267 1.685 11.181 1.00 96.50 192 ALA A CA 1
ATOM 1465 C C . ALA A 1 192 ? -15.920 2.191 10.627 1.00 96.50 192 ALA A C 1
ATOM 1467 O O . ALA A 1 192 ? -15.350 3.154 11.149 1.00 96.50 192 ALA A O 1
ATOM 1468 N N . ILE A 1 193 ? -15.410 1.598 9.541 1.00 97.62 193 ILE A N 1
ATOM 1469 C CA . ILE A 1 193 ? -14.306 2.197 8.788 1.00 97.62 193 ILE A CA 1
ATOM 1470 C C . ILE A 1 193 ? -14.806 3.469 8.095 1.00 97.62 193 ILE A C 1
ATOM 1472 O O . ILE A 1 193 ? -15.810 3.463 7.384 1.00 97.62 193 ILE A O 1
ATOM 1476 N N . LYS A 1 194 ? -14.067 4.570 8.256 1.00 96.62 194 LYS A N 1
ATOM 1477 C CA . LYS A 1 194 ? -14.387 5.848 7.619 1.00 96.62 194 LYS A CA 1
ATOM 1478 C C . LYS A 1 194 ? -14.387 5.703 6.092 1.00 96.62 194 LYS A C 1
ATOM 1480 O O . LYS A 1 194 ? -13.397 5.273 5.491 1.00 96.62 194 LYS A O 1
ATOM 1485 N N . LEU A 1 195 ? -15.480 6.126 5.458 1.00 95.50 195 LEU A N 1
ATOM 1486 C CA . LEU A 1 195 ? -15.552 6.237 4.003 1.00 95.50 195 LEU A CA 1
ATOM 1487 C C . LEU A 1 195 ? -14.579 7.311 3.512 1.00 95.50 195 LEU A C 1
ATOM 1489 O O . LEU A 1 195 ? -14.468 8.392 4.096 1.00 95.50 195 LEU A O 1
ATOM 1493 N N . SER A 1 196 ? -13.850 7.003 2.439 1.00 93.00 196 SER A N 1
ATOM 1494 C CA . SER A 1 196 ? -12.890 7.955 1.885 1.00 93.00 196 SER A CA 1
ATOM 1495 C C . SER A 1 196 ? -13.626 9.108 1.209 1.00 93.00 196 SER A C 1
ATOM 1497 O O . SER A 1 196 ? -14.587 8.894 0.478 1.00 93.00 196 SER A O 1
ATOM 1499 N N . THR A 1 197 ? -13.144 10.329 1.430 1.00 91.50 197 THR A N 1
ATOM 1500 C CA . THR A 1 197 ? -13.573 11.529 0.696 1.00 91.50 197 THR A CA 1
ATOM 1501 C C . THR A 1 197 ? -12.602 11.894 -0.429 1.00 91.50 197 THR A C 1
ATOM 1503 O O . THR A 1 197 ? -12.803 12.885 -1.129 1.00 91.50 197 THR A O 1
ATOM 1506 N N . SER A 1 198 ? -11.517 11.130 -0.592 1.00 90.44 198 SER A N 1
ATOM 1507 C CA . SER A 1 198 ? -10.570 11.307 -1.690 1.00 90.44 198 SER A CA 1
ATOM 1508 C C . SER A 1 198 ? -11.147 10.768 -2.995 1.00 90.44 198 SER A C 1
ATOM 1510 O O . SER A 1 198 ? -12.083 9.971 -3.001 1.00 90.44 198 SER A O 1
ATOM 1512 N N . TRP A 1 199 ? -10.561 11.186 -4.118 1.00 90.62 199 TRP A N 1
ATOM 1513 C CA . TRP A 1 199 ? -10.932 10.633 -5.414 1.00 90.62 199 TRP A CA 1
ATOM 1514 C C . TRP A 1 199 ? -10.756 9.112 -5.420 1.00 90.62 199 TRP A C 1
ATOM 1516 O O . TRP A 1 199 ? -9.719 8.589 -5.008 1.00 90.62 199 TRP A O 1
ATOM 1526 N N . MET A 1 200 ? -11.761 8.418 -5.939 1.00 86.75 200 MET A N 1
ATOM 1527 C CA . MET A 1 200 ? -11.736 6.983 -6.174 1.00 86.75 200 MET A CA 1
ATOM 1528 C C . MET A 1 200 ? -12.089 6.719 -7.628 1.00 86.75 200 MET A C 1
ATOM 1530 O O . MET A 1 200 ? -12.882 7.446 -8.233 1.00 86.75 200 MET A O 1
ATOM 1534 N N . ARG A 1 201 ? -11.507 5.659 -8.195 1.00 82.81 201 ARG A N 1
ATOM 1535 C CA . ARG A 1 201 ? -11.849 5.242 -9.553 1.00 82.81 201 ARG A CA 1
ATOM 1536 C C . ARG A 1 201 ? -13.357 4.962 -9.614 1.00 82.81 201 ARG A C 1
ATOM 1538 O O . ARG A 1 201 ? -13.831 4.190 -8.780 1.00 82.81 201 ARG A O 1
ATOM 1545 N N . PRO A 1 202 ? -14.090 5.514 -10.597 1.00 79.62 202 PRO A N 1
ATOM 1546 C CA . PRO A 1 202 ? -15.481 5.146 -10.807 1.00 79.62 202 PRO A CA 1
ATOM 1547 C C . PRO A 1 202 ? -15.613 3.627 -10.941 1.00 79.62 202 PRO A C 1
ATOM 1549 O O . PRO A 1 202 ? -14.772 2.980 -11.582 1.00 79.62 202 PRO A O 1
ATOM 1552 N N . GLY A 1 203 ? -16.658 3.061 -10.335 1.00 71.75 203 GLY A N 1
ATOM 1553 C CA . GLY A 1 203 ? -17.027 1.671 -10.579 1.00 71.75 203 GLY A CA 1
ATOM 1554 C C . GLY A 1 203 ? -17.262 1.436 -12.073 1.00 71.75 203 GLY A C 1
ATOM 1555 O O . GLY A 1 203 ? -17.572 2.366 -12.821 1.00 71.75 203 GLY A O 1
ATOM 1556 N N . ARG A 1 204 ? -17.112 0.187 -12.524 1.00 61.12 204 ARG A N 1
ATOM 1557 C CA . ARG A 1 204 ? -17.765 -0.200 -13.779 1.00 61.12 204 ARG A CA 1
ATOM 1558 C C . ARG A 1 204 ? -19.261 -0.181 -13.462 1.00 61.12 204 ARG A C 1
ATOM 1560 O O . ARG A 1 204 ? -19.660 -0.912 -12.559 1.00 61.12 204 ARG A O 1
ATOM 1567 N N . GLY A 1 205 ? -19.994 0.748 -14.078 1.00 41.72 205 GLY A N 1
ATOM 1568 C CA . GLY A 1 205 ? -21.451 0.833 -13.953 1.00 41.72 205 GLY A CA 1
ATOM 1569 C C . GLY A 1 205 ? -22.145 -0.444 -14.396 1.00 41.72 205 GLY A C 1
ATOM 1570 O O . GLY A 1 205 ? -21.491 -1.256 -15.095 1.00 41.72 205 GLY A O 1
#